Protein 3PPB (pdb70)

Foldseek 3Di:
DDLLVLLLVLLLQCCLVQNLVSDDLCNSCVSSVHDSVSSCVVPVDSLSSLLVSVLVLLLVLLCQLVVQDDDPPDLLVNLLSSLVSSLVVVCCVSSVSSCLPPCDPSRDPVSVVCSVPSVVVVLVSQVVCVVVQWADDDPSVVCVVLSVLSSVLSVVCVVVVVCSVPPVSSVVSSCVNSVCTDD/DDLLVLLLVLLLQCCLVQNLVRDDLCNSCVNSVHDSVVSCVNPVDSLRSLLCSVLVLLLVLLCQLVVQAPDPPDLLVRLLSSLVSNLVVVCCVSSVSVCLPPCDPSRDPVSVVCSVPSNVVQLVSQVVCVVVQWADDDPSVVVVVLVVLSSVLSVVCVVVVVCSVPPVSSVVSSCVNRVCTDD

Secondary structure (DSSP, 8-state):
--HHHHHHHHHHHHHHHT-STTS-HHHHHHHHT--HHHHHHH-SSHHHHHHHHHHHHHHHHHHHHHHT----S-HHHHHHHHHHHHHHH---HHHHHHHHHH--TTS-HHHHHH---TTHHHHHHHHHHHHTTSS----S---HHHHHHHHHHHHHHHHSGGGGG-HHHHHHHHHHHHH----/--HHHHHHHHHHHHHHHT-STTS-HHHHHHHHT--HHHHHHH-SSHHHHHHHHHHHHHHHHHHHHHHT----S-HHHHHHHHHHHHHHH---HHHHHHHHHH--TTS-HHHHHH---TTHHHHHHHHHHHHTTSS--S-S---HHHHHHHHHHHHHHHHSGGGGG-HHHHHHHHHHHHH----

Nearest PDB structures (foldseek):
  3ppb-assembly1_B  TM=1.003E+00  e=1.053E-22  Shewanella loihica PV-4
  3qkx-assembly1_A  TM=8.112E-01  e=1.404E-05  Haemophilus influenzae
  6o6o-assembly1_B  TM=7.517E-01  e=1.008E-05  Mycobacterium tuberculosis
  2pbx-assembly1_A  TM=6.777E-01  e=5.202E-06  Vibrio cholerae 2740-80
  6yj2-assembly1_A  TM=6.738E-01  e=1.179E-04  Mycobacterium tuberculosis H37Rv

Organism: Shewanella loihica (strain ATCC BAA-1088 / PV-4) (NCBI:txid323850)

Sequence (366 aa):
RTKKQAILETALQLFVSQGFHGTSTATIAREAGVATGTLFHHFPSKEQLLEQLFLGVKQEFADAIQASVSSRGDLKQDAEQLWFAALTWAANPLKQAFFQLYSSPTVEQSVRDQQAHGILGFIAELIRRQGQASGELAEYPIIELQQDNCHGQYLAATRYFVDHPERWQQAHHERSASFALFWNAAVRRTKKQAILETALQLFVSQGFHGTSTATIAREAGVATGTLFHHFPSKEQLLEQLFLGVKQEFADAIQASSVSSRGDLKQDAEQLWFAALTWAANPLKQAFFQLYSSPTVEQSSVRDQQAHGILGFIAEELIRQGQASGELAEYPIIEELQDNCHGQYLAATRYFVDHPERWQQAHERSASFALFWNAAVR

Solvent-accessible surface area: 15999 Å² total

Structure (mmCIF, N/CA/C/O backbone):
data_3PPB
#
_entry.id   3PPB
#
_cell.length_a   57.762
_cell.length_b   60.042
_cell.length_c   107.734
_cell.angle_alpha   90.000
_cell.angle_beta   90.000
_cell.angle_gamma   90.000
#
_symmetry.space_group_name_H-M   'P 21 21 21'
#
loop_
_entity.id
_entity.type
_entity.pdbx_description
1 polymer 'putative tetR family transcription regulator'
2 non-polymer 'CHLORIDE ION'
3 non-polymer 1,2-ETHANEDIOL
4 non-polymer DI(HYDROXYETHYL)ETHER
5 non-polymer 'TETRAETHYLENE GLYCOL'
6 water water
#
loop_
_atom_site.group_PDB
_atom_site.id
_atom_site.type_symbol
_atom_site.label_atom_id
_atom_site.label_alt_id
_atom_site.label_comp_id
_atom_site.label_asym_id
_atom_site.label_entity_id
_atom_site.label_seq_id
_atom_site.pdbx_PDB_ins_code
_atom_site.Cartn_x
_atom_site.Cartn_y
_atom_site.Cartn_z
_atom_site.occupancy
_atom_site.B_iso_or_equiv
_atom_site.auth_seq_id
_atom_site.auth_comp_id
_atom_site.auth_asym_id
_atom_site.auth_atom_id
_atom_site.pdbx_PDB_model_num
ATOM 1 N N . ARG A 1 8 ? 43.653 7.225 39.707 1.00 72.95 7 ARG A N 1
ATOM 2 C CA . ARG A 1 8 ? 44.612 7.267 38.595 1.00 74.46 7 ARG A CA 1
ATOM 3 C C . ARG A 1 8 ? 44.619 5.939 37.839 1.00 76.86 7 ARG A C 1
ATOM 4 O O . ARG A 1 8 ? 44.539 5.947 36.612 1.00 78.45 7 ARG A O 1
ATOM 6 N N . THR A 1 9 ? 44.715 4.804 38.565 1.00 70.70 8 THR A N 1
ATOM 7 C CA . THR A 1 9 ? 44.669 3.470 37.967 1.00 69.94 8 THR A CA 1
ATOM 8 C C . THR A 1 9 ? 43.185 3.156 37.657 1.00 69.99 8 THR A C 1
ATOM 9 O O . THR A 1 9 ? 42.284 3.745 38.273 1.00 69.25 8 THR A O 1
ATOM 13 N N . LYS A 1 10 ? 42.938 2.275 36.670 1.00 63.57 9 LYS A N 1
ATOM 14 C CA . LYS A 1 10 ? 41.584 1.897 36.250 1.00 61.00 9 LYS A CA 1
ATOM 15 C C . LYS A 1 10 ? 40.832 1.262 37.401 1.00 59.92 9 LYS A C 1
ATOM 16 O O . LYS A 1 10 ? 39.712 1.672 37.697 1.00 58.87 9 LYS A O 1
ATOM 22 N N . LYS A 1 11 ? 41.463 0.292 38.073 1.00 55.02 10 LYS A N 1
ATOM 23 C CA . LYS A 1 11 ? 40.906 -0.404 39.225 1.00 53.10 10 LYS A CA 1
ATOM 24 C C . LYS A 1 11 ? 40.561 0.578 40.338 1.00 55.19 10 LYS A C 1
ATOM 25 O O . LYS A 1 11 ? 39.488 0.441 40.924 1.00 54.65 10 LYS A O 1
ATOM 31 N N . GLN A 1 12 ? 41.416 1.598 40.585 1.00 51.69 11 GLN A N 1
ATOM 32 C CA . GLN A 1 12 ? 41.189 2.594 41.654 1.00 50.72 11 GLN A CA 1
ATOM 33 C C . GLN A 1 12 ? 40.024 3.517 41.331 1.00 54.51 11 GLN A C 1
ATOM 34 O O . GLN A 1 12 ? 39.269 3.850 42.240 1.00 52.71 11 GLN A O 1
ATOM 40 N N . ALA A 1 13 ? 39.877 3.928 40.051 1.00 52.74 12 ALA A N 1
ATOM 41 C CA . ALA A 1 13 ? 38.766 4.773 39.598 1.00 52.33 12 ALA A CA 1
ATOM 42 C C . ALA A 1 13 ? 37.429 4.045 39.825 1.00 53.53 12 ALA A C 1
ATOM 43 O O . ALA A 1 13 ? 36.470 4.668 40.281 1.00 52.38 12 ALA A O 1
ATOM 45 N N . ILE A 1 14 ? 37.395 2.710 39.551 1.00 47.76 13 ILE A N 1
ATOM 46 C CA . ILE A 1 14 ? 36.214 1.867 39.743 1.00 46.22 13 ILE A CA 1
ATOM 47 C C . ILE A 1 14 ? 35.877 1.799 41.237 1.00 49.54 13 ILE A C 1
ATOM 48 O O . ILE A 1 14 ? 34.744 2.109 41.610 1.00 48.46 13 ILE A O 1
ATOM 53 N N . LEU A 1 15 ? 36.867 1.440 42.083 1.00 45.88 14 LEU A N 1
ATOM 54 C CA . LEU A 1 15 ? 36.688 1.316 43.533 1.00 44.01 14 LEU A CA 1
ATOM 55 C C . LEU A 1 15 ? 36.185 2.624 44.168 1.00 46.98 14 LEU A C 1
ATOM 56 O O . LEU A 1 15 ? 35.188 2.592 44.881 1.00 45.19 14 LEU A O 1
ATOM 61 N N . GLU A 1 16 ? 36.818 3.768 43.841 1.00 45.33 15 GLU A N 1
ATOM 62 C CA . GLU A 1 16 ? 36.454 5.11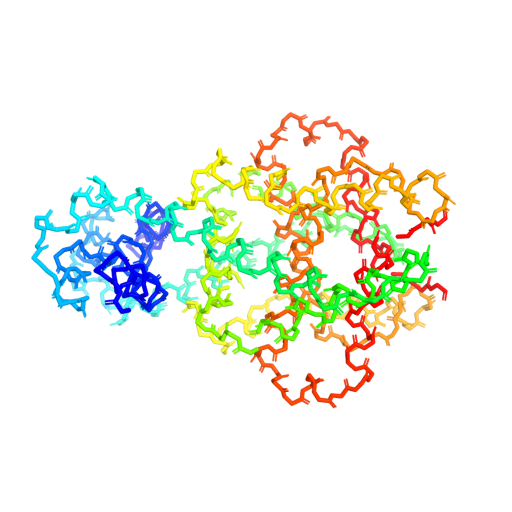5 44.325 1.00 44.42 15 GLU A CA 1
ATOM 63 C C . GLU A 1 16 ? 35.054 5.547 43.861 1.00 46.27 15 GLU A C 1
ATOM 64 O O . GLU A 1 16 ? 34.323 6.171 44.632 1.00 44.92 15 GLU A O 1
ATOM 70 N N . THR A 1 17 ? 34.707 5.263 42.590 1.00 42.73 16 THR A N 1
ATOM 71 C CA . THR A 1 17 ? 33.403 5.624 42.009 1.00 42.62 16 THR A CA 1
ATOM 72 C C . THR A 1 17 ? 32.324 4.740 42.646 1.00 45.29 16 THR A C 1
ATOM 73 O O . THR A 1 17 ? 31.262 5.260 42.996 1.00 44.52 16 THR A O 1
ATOM 77 N N . ALA A 1 18 ? 32.601 3.413 42.792 1.00 40.94 17 ALA A N 1
ATOM 78 C CA . ALA A 1 18 ? 31.696 2.442 43.439 1.00 39.76 17 ALA A CA 1
ATOM 79 C C . ALA A 1 18 ? 31.379 2.874 44.872 1.00 44.32 17 ALA A C 1
ATOM 80 O O . ALA A 1 18 ? 30.214 2.826 45.275 1.00 44.69 17 ALA A O 1
ATOM 82 N N . LEU A 1 19 ? 32.410 3.320 45.629 1.00 39.48 18 LEU A N 1
ATOM 83 C CA . LEU A 1 19 ? 32.245 3.776 47.013 1.00 37.41 18 LEU A CA 1
ATOM 84 C C . LEU A 1 19 ? 31.237 4.919 47.067 1.00 42.75 18 LEU A C 1
ATOM 85 O O . LEU A 1 19 ? 30.287 4.853 47.846 1.00 42.01 18 LEU A O 1
ATOM 90 N N . GLN A 1 20 ? 31.424 5.943 46.212 1.00 40.68 19 GLN A N 1
ATOM 91 C CA . GLN A 1 20 ? 30.518 7.083 46.119 1.00 40.74 19 GLN A CA 1
ATOM 92 C C . GLN A 1 20 ? 29.080 6.635 45.805 1.00 44.24 19 GLN A C 1
ATOM 93 O O . GLN A 1 20 ? 28.144 7.038 46.496 1.00 43.91 19 GLN A O 1
ATOM 96 N N . LEU A 1 21 ? 28.910 5.792 44.782 1.00 40.67 20 LEU A N 1
ATOM 97 C CA . LEU A 1 21 ? 27.581 5.375 44.335 1.00 40.39 20 LEU A CA 1
ATOM 98 C C . LEU A 1 21 ? 26.885 4.419 45.292 1.00 42.73 20 LEU A C 1
ATOM 99 O O . LEU A 1 21 ? 25.681 4.573 45.496 1.00 42.97 20 LEU A O 1
ATOM 104 N N . PHE A 1 22 ? 27.616 3.451 45.890 1.00 38.21 21 PHE A N 1
ATOM 105 C CA . PHE A 1 22 ? 27.023 2.515 46.855 1.00 37.26 21 PHE A CA 1
ATOM 106 C C . PHE A 1 22 ? 26.523 3.263 48.095 1.00 43.69 21 PHE A C 1
ATOM 107 O O . PHE A 1 22 ? 25.606 2.791 48.759 1.00 44.60 21 PHE A O 1
ATOM 115 N N . VAL A 1 23 ? 27.087 4.438 48.380 1.00 40.29 22 VAL A N 1
ATOM 116 C CA . VAL A 1 23 ? 26.639 5.228 49.523 1.00 40.69 22 VAL A CA 1
ATOM 117 C C . VAL A 1 23 ? 25.432 6.106 49.119 1.00 47.86 22 VAL A C 1
ATOM 118 O O . VAL A 1 23 ? 24.439 6.126 49.840 1.00 47.22 22 VAL A O 1
ATOM 122 N N . SER A 1 24 ? 25.524 6.844 47.993 1.00 45.95 23 SER A N 1
ATOM 123 C CA . SER A 1 24 ? 24.450 7.761 47.596 1.00 46.17 23 SER A CA 1
ATOM 124 C C . SER A 1 24 ? 23.237 7.066 46.979 1.00 51.57 23 SER A C 1
ATOM 125 O O . SER A 1 24 ? 22.133 7.586 47.119 1.00 51.89 23 SER A O 1
ATOM 128 N N . GLN A 1 25 ? 23.420 5.907 46.318 1.00 48.82 24 GLN A N 1
ATOM 129 C CA . GLN A 1 25 ? 22.322 5.206 45.629 1.00 49.26 24 GLN A CA 1
ATOM 130 C C . GLN A 1 25 ? 22.078 3.762 46.087 1.00 53.35 24 GLN A C 1
ATOM 131 O O . GLN A 1 25 ? 21.166 3.119 45.576 1.00 56.33 24 GLN A O 1
ATOM 137 N N . GLY A 1 26 ? 22.921 3.241 46.966 1.00 44.96 25 GLY A N 1
ATOM 138 C CA . GLY A 1 26 ? 22.809 1.864 47.424 1.00 43.35 25 GLY A CA 1
ATOM 139 C C . GLY A 1 26 ? 23.458 0.886 46.467 1.00 46.27 25 GLY A C 1
ATOM 140 O O . GLY A 1 26 ? 23.844 1.254 45.360 1.00 45.31 25 GLY A O 1
ATOM 141 N N . PHE A 1 27 ? 23.572 -0.366 46.885 1.00 43.48 26 PHE A N 1
ATOM 142 C CA . PHE A 1 27 ? 24.182 -1.432 46.103 1.00 44.95 26 PHE A CA 1
ATOM 143 C C . PHE A 1 27 ? 23.271 -1.856 44.941 1.00 52.61 26 PHE A C 1
ATOM 144 O O . PHE A 1 27 ? 23.720 -1.860 43.804 1.00 52.24 26 PHE A O 1
ATOM 152 N N . HIS A 1 28 ? 22.001 -2.205 45.224 1.00 52.53 27 HIS A N 1
ATOM 153 C CA . HIS A 1 28 ? 21.053 -2.646 44.198 1.00 54.66 27 HIS A CA 1
ATOM 154 C C . HIS A 1 28 ? 20.497 -1.475 43.386 1.00 57.16 27 HIS A C 1
ATOM 155 O O . HIS A 1 28 ? 19.971 -1.699 42.292 1.00 58.27 27 HIS A O 1
ATOM 162 N N . GLY A 1 29 ? 20.628 -0.252 43.913 1.00 51.72 28 GLY A N 1
ATOM 163 C CA . GLY A 1 29 ? 20.212 0.970 43.230 1.00 51.88 28 GLY A CA 1
ATOM 164 C C . GLY A 1 29 ? 21.254 1.468 42.241 1.00 55.09 28 GLY A C 1
ATOM 165 O O . GLY A 1 29 ? 20.995 2.395 41.464 1.00 56.45 28 GLY A O 1
ATOM 166 N N . THR A 1 30 ? 22.443 0.848 42.259 1.00 49.45 29 THR A N 1
ATOM 167 C CA . THR A 1 30 ? 23.567 1.205 41.394 1.00 49.90 29 THR A CA 1
ATOM 168 C C . THR A 1 30 ? 23.843 0.111 40.368 1.00 52.72 29 THR A C 1
ATOM 169 O O . THR A 1 30 ? 24.041 -1.039 40.743 1.00 51.13 29 THR A O 1
ATOM 173 N N . SER A 1 31 ? 23.906 0.477 39.085 1.00 50.88 30 SER A N 1
ATOM 174 C CA . SER A 1 31 ? 24.238 -0.488 38.054 1.00 51.65 30 SER A CA 1
ATOM 175 C C . SER A 1 31 ? 25.742 -0.428 37.764 1.00 54.09 30 SER A C 1
ATOM 176 O O . SER A 1 31 ? 26.361 0.629 37.944 1.00 51.22 30 SER A O 1
ATOM 179 N N . THR A 1 32 ? 26.311 -1.543 37.264 1.00 51.54 31 THR A N 1
ATOM 180 C CA . THR A 1 32 ? 27.715 -1.640 36.846 1.00 50.20 31 THR A CA 1
ATOM 181 C C . THR A 1 32 ? 28.004 -0.653 35.698 1.00 52.38 31 THR A C 1
ATOM 182 O O . THR A 1 32 ? 29.131 -0.152 35.613 1.00 51.91 31 THR A O 1
ATOM 186 N N . ALA A 1 33 ? 26.986 -0.364 34.832 1.00 47.65 32 ALA A N 1
ATOM 187 C CA . ALA A 1 33 ? 27.097 0.587 33.704 1.00 47.46 32 ALA A CA 1
ATOM 188 C C . ALA A 1 33 ? 27.354 1.991 34.241 1.00 50.16 32 ALA A C 1
ATOM 189 O O . ALA A 1 33 ? 28.283 2.662 33.783 1.00 50.71 32 ALA A O 1
ATOM 191 N N . THR A 1 34 ? 26.581 2.399 35.267 1.00 45.24 33 THR A N 1
ATOM 192 C CA . THR A 1 34 ? 26.756 3.684 35.945 1.00 44.77 33 THR A CA 1
ATOM 193 C C . THR A 1 34 ? 28.153 3.761 36.561 1.00 48.26 33 THR A C 1
ATOM 194 O O . THR A 1 34 ? 28.821 4.767 36.363 1.00 50.65 33 THR A O 1
ATOM 198 N N . ILE A 1 35 ? 28.610 2.703 37.258 1.00 43.14 34 ILE A N 1
ATOM 199 C CA . ILE A 1 35 ? 29.937 2.674 37.897 1.00 41.82 34 ILE A CA 1
ATOM 200 C C . ILE A 1 35 ? 31.018 2.885 36.848 1.00 48.60 34 ILE A C 1
ATOM 201 O O . ILE A 1 35 ? 31.857 3.769 37.025 1.00 48.87 34 ILE A O 1
ATOM 206 N N . ALA A 1 36 ? 30.988 2.074 35.762 1.00 47.49 35 ALA A N 1
ATOM 207 C CA . ALA A 1 36 ? 31.958 2.124 34.666 1.00 49.65 35 ALA A CA 1
ATOM 208 C C . ALA A 1 36 ? 32.026 3.517 34.053 1.00 56.79 35 ALA A C 1
ATOM 209 O O . ALA A 1 36 ? 33.126 4.071 33.958 1.00 59.11 35 ALA A O 1
ATOM 211 N N . ARG A 1 37 ? 30.856 4.098 33.685 1.00 52.49 36 ARG A N 1
ATOM 212 C CA . ARG A 1 37 ? 30.742 5.429 33.086 1.00 52.84 36 ARG A CA 1
ATOM 213 C C . ARG A 1 37 ? 31.320 6.506 33.996 1.00 57.09 36 ARG A C 1
ATOM 214 O O . ARG A 1 37 ? 32.189 7.273 33.558 1.00 57.04 36 ARG A O 1
ATOM 222 N N . GLU A 1 38 ? 30.854 6.553 35.265 1.00 52.99 37 GLU A N 1
ATOM 223 C CA . GLU A 1 38 ? 31.321 7.544 36.225 1.00 53.06 37 GLU A CA 1
ATOM 224 C C . GLU A 1 38 ? 32.835 7.391 36.480 1.00 56.56 37 GLU A C 1
ATOM 225 O O . GLU A 1 38 ? 33.492 8.395 36.733 1.00 57.14 37 GLU A O 1
ATOM 231 N N . ALA A 1 39 ? 33.387 6.164 36.365 1.00 52.46 38 ALA A N 1
ATOM 232 C CA . ALA A 1 39 ? 34.824 5.904 36.564 1.00 51.95 38 ALA A CA 1
ATOM 233 C C . ALA A 1 39 ? 35.619 6.264 35.307 1.00 57.27 38 ALA A C 1
ATOM 234 O O . ALA A 1 39 ? 36.812 6.569 35.396 1.00 55.82 38 ALA A O 1
ATOM 236 N N . GLY A 1 40 ? 34.942 6.240 34.160 1.00 55.94 39 GLY A N 1
ATOM 237 C CA . GLY A 1 40 ? 35.545 6.529 32.869 1.00 58.10 39 GLY A CA 1
ATOM 238 C C . GLY A 1 40 ? 36.225 5.305 32.293 1.00 63.94 39 GLY A C 1
ATOM 239 O O . GLY A 1 40 ? 37.308 5.417 31.712 1.00 63.91 39 GLY A O 1
ATOM 240 N N . VAL A 1 41 ? 35.613 4.114 32.503 1.00 61.13 40 VAL A N 1
ATOM 241 C CA . VAL A 1 41 ? 36.102 2.829 31.985 1.00 62.42 40 VAL A CA 1
ATOM 242 C C . VAL A 1 41 ? 34.990 2.123 31.204 1.00 68.06 40 VAL A C 1
ATOM 243 O O . VAL A 1 41 ? 33.807 2.363 31.454 1.00 66.62 40 VAL A O 1
ATOM 247 N N . ALA A 1 42 ? 35.380 1.242 30.264 1.00 67.28 41 ALA A N 1
ATOM 248 C CA . ALA A 1 42 ? 34.439 0.424 29.506 1.00 67.60 41 ALA A CA 1
ATOM 249 C C . ALA A 1 42 ? 33.898 -0.649 30.444 1.00 69.25 41 ALA A C 1
ATOM 250 O O . ALA A 1 42 ? 34.635 -1.096 31.330 1.00 67.63 41 ALA A O 1
ATOM 252 N N . THR A 1 43 ? 32.624 -1.060 30.266 1.00 65.02 42 THR A N 1
ATOM 253 C CA . THR A 1 43 ? 31.992 -2.087 31.114 1.00 63.39 42 THR A CA 1
ATOM 254 C C . THR A 1 43 ? 32.844 -3.367 31.153 1.00 65.60 42 THR A C 1
ATOM 255 O O . THR A 1 43 ? 32.926 -4.003 32.203 1.00 64.43 42 THR A O 1
ATOM 259 N N . GLY A 1 44 ? 33.502 -3.684 30.040 1.00 61.18 43 GLY A N 1
ATOM 260 C CA . GLY A 1 44 ? 34.395 -4.828 29.905 1.00 62.12 43 GLY A CA 1
ATOM 261 C C . GLY A 1 44 ? 35.563 -4.778 30.872 1.00 67.59 43 GLY A C 1
ATOM 262 O O . GLY A 1 44 ? 35.900 -5.796 31.483 1.00 67.81 43 GLY A O 1
ATOM 263 N N . THR A 1 45 ? 36.160 -3.578 31.051 1.00 64.28 44 THR A N 1
ATOM 264 C CA . THR A 1 45 ? 37.262 -3.334 31.992 1.00 63.89 44 THR A CA 1
ATOM 265 C C . THR A 1 45 ? 36.784 -3.526 33.448 1.00 67.42 44 THR A C 1
ATOM 266 O O . THR A 1 45 ? 37.541 -4.065 34.269 1.00 67.19 44 THR A O 1
ATOM 270 N N . LEU A 1 46 ? 35.538 -3.092 33.764 1.00 61.95 45 LEU A N 1
ATOM 271 C CA . LEU A 1 46 ? 34.988 -3.261 35.105 1.00 60.21 45 LEU A CA 1
ATOM 272 C C . LEU A 1 46 ? 34.885 -4.745 35.465 1.00 65.40 45 LEU A C 1
ATOM 273 O O . LEU A 1 46 ? 35.246 -5.126 36.585 1.00 62.30 45 LEU A O 1
ATOM 278 N N . PHE A 1 47 ? 34.368 -5.573 34.526 1.00 65.70 46 PHE A N 1
ATOM 279 C CA . PHE A 1 47 ? 34.162 -7.000 34.773 1.00 66.72 46 PHE A CA 1
ATOM 280 C C . PHE A 1 47 ? 35.460 -7.793 34.805 1.00 72.08 46 PHE A C 1
ATOM 281 O O . PHE A 1 47 ? 35.489 -8.838 35.451 1.00 71.39 46 PHE A O 1
ATOM 289 N N . HIS A 1 48 ? 36.534 -7.284 34.173 1.00 70.55 47 HIS A N 1
ATOM 290 C CA . HIS A 1 48 ? 37.852 -7.915 34.210 1.00 71.90 47 HIS A CA 1
ATOM 291 C C . HIS A 1 48 ? 38.377 -7.929 35.648 1.00 72.91 47 HIS A C 1
ATOM 292 O O . HIS A 1 48 ? 38.672 -9.003 36.171 1.00 72.94 47 HIS A O 1
ATOM 299 N N . HIS A 1 49 ? 38.447 -6.749 36.296 1.00 66.72 48 HIS A N 1
ATOM 300 C CA . HIS A 1 49 ? 38.903 -6.621 37.682 1.00 64.25 48 HIS A CA 1
ATOM 301 C C . HIS A 1 49 ? 37.858 -7.156 38.657 1.00 66.03 48 HIS A C 1
ATOM 302 O O . HIS A 1 49 ? 38.240 -7.752 39.667 1.00 65.29 48 HIS A O 1
ATOM 309 N N . PHE A 1 50 ? 36.549 -6.970 38.365 1.00 61.68 49 PHE A N 1
ATOM 310 C CA . PHE A 1 50 ? 35.496 -7.418 39.286 1.00 60.71 49 PHE A CA 1
ATOM 311 C C . PHE A 1 50 ? 34.412 -8.196 38.522 1.00 67.15 49 PHE A C 1
ATOM 312 O O . PHE A 1 50 ? 33.531 -7.573 37.925 1.00 67.59 49 PHE A O 1
ATOM 320 N N . PRO A 1 51 ? 34.468 -9.557 38.537 1.00 64.94 50 PRO A N 1
ATOM 321 C CA . PRO A 1 51 ? 33.517 -10.363 37.739 1.00 65.62 50 PRO A CA 1
ATOM 322 C C . PRO A 1 51 ? 32.031 -10.139 38.045 1.00 66.10 50 PRO A C 1
ATOM 323 O O . PRO A 1 51 ? 31.186 -10.391 37.180 1.00 66.11 50 PRO A O 1
ATOM 327 N N . SER A 1 52 ? 31.713 -9.644 39.241 1.00 59.72 51 SER A N 1
ATOM 328 C CA . SER A 1 52 ? 30.339 -9.345 39.623 1.00 57.39 51 SER A CA 1
ATOM 329 C C . SER A 1 52 ? 30.317 -8.084 40.483 1.00 57.69 51 SER A C 1
ATOM 330 O O . SER A 1 52 ? 31.365 -7.653 40.984 1.00 56.46 51 SER A O 1
ATOM 333 N N . LYS A 1 53 ? 29.126 -7.475 40.627 1.00 52.18 52 LYS A N 1
ATOM 334 C CA . LYS A 1 53 ? 28.943 -6.268 41.431 1.00 50.01 52 LYS A CA 1
ATOM 335 C C . LYS A 1 53 ? 29.145 -6.621 42.908 1.00 52.15 52 LYS A C 1
ATOM 336 O O . LYS A 1 53 ? 29.644 -5.797 43.670 1.00 50.47 52 LYS A O 1
ATOM 342 N N . GLU A 1 54 ? 28.790 -7.874 43.278 1.00 47.54 53 GLU A N 1
ATOM 343 C CA . GLU A 1 54 ? 28.955 -8.483 44.593 1.00 46.25 53 GLU A CA 1
ATOM 344 C C . GLU A 1 54 ? 30.443 -8.521 44.972 1.00 49.68 53 GLU A C 1
ATOM 345 O O . GLU A 1 54 ? 30.792 -8.093 46.073 1.00 46.95 53 GLU A O 1
ATOM 351 N N . GLN A 1 55 ? 31.320 -8.995 44.046 1.00 48.27 54 GLN A N 1
ATOM 352 C CA . GLN A 1 55 ? 32.771 -9.059 44.270 1.00 48.91 54 GLN A CA 1
ATOM 353 C C . GLN A 1 55 ? 33.370 -7.657 44.435 1.00 50.97 54 GLN A C 1
ATOM 354 O O . GLN A 1 55 ? 34.240 -7.472 45.286 1.00 49.06 54 GLN A O 1
ATOM 360 N N . LEU A 1 56 ? 32.881 -6.667 43.644 1.00 46.09 55 LEU A N 1
ATOM 361 C CA . LEU A 1 56 ? 33.320 -5.280 43.756 1.00 44.36 55 LEU A CA 1
ATOM 362 C C . LEU A 1 56 ? 32.966 -4.740 45.154 1.00 45.13 55 LEU A C 1
ATOM 363 O O . LEU A 1 56 ? 33.825 -4.135 45.797 1.00 45.76 55 LEU A O 1
ATOM 368 N N . LEU A 1 57 ? 31.733 -4.991 45.639 1.00 37.66 56 LEU A N 1
ATOM 369 C CA . LEU A 1 57 ? 31.327 -4.562 46.984 1.00 36.04 56 LEU A CA 1
ATOM 370 C C . LEU A 1 57 ? 32.208 -5.228 48.060 1.00 40.37 56 LEU A C 1
ATOM 371 O O . LEU A 1 57 ? 32.608 -4.564 49.012 1.00 39.23 56 LEU A O 1
ATOM 376 N N . GLU A 1 58 ? 32.496 -6.530 47.906 1.00 38.14 57 GLU A N 1
ATOM 377 C CA . GLU A 1 58 ? 33.292 -7.293 48.878 1.00 37.81 57 GLU A CA 1
ATOM 378 C C . GLU A 1 58 ? 34.739 -6.778 48.944 1.00 41.80 57 GLU A C 1
ATOM 379 O O . GLU A 1 58 ? 35.276 -6.618 50.043 1.00 38.60 57 GLU A O 1
ATOM 385 N N . GLN A 1 59 ? 35.338 -6.480 47.772 1.00 41.13 58 GLN A N 1
ATOM 386 C CA . GLN A 1 59 ? 36.708 -5.973 47.694 1.00 42.12 58 GLN A CA 1
ATOM 387 C C . GLN A 1 59 ? 36.781 -4.568 48.273 1.00 44.29 58 GLN A C 1
ATOM 388 O O . GLN A 1 59 ? 37.735 -4.249 48.986 1.00 42.71 58 GLN A O 1
ATOM 394 N N . LEU A 1 60 ? 35.761 -3.738 47.986 1.00 41.27 59 LEU A N 1
ATOM 395 C CA . LEU A 1 60 ? 35.676 -2.389 48.536 1.00 40.90 59 LEU A CA 1
ATOM 396 C C . LEU A 1 60 ? 35.563 -2.457 50.066 1.00 42.35 59 LEU A C 1
ATOM 397 O O . LEU A 1 60 ? 36.305 -1.773 50.781 1.00 41.70 59 LEU A O 1
ATOM 402 N N . PHE A 1 61 ? 34.627 -3.298 50.557 1.00 37.71 60 PHE A N 1
ATOM 403 C CA . PHE A 1 61 ? 34.351 -3.518 51.977 1.00 35.46 60 PHE A CA 1
ATOM 404 C C . PHE A 1 61 ? 35.625 -3.854 52.737 1.00 37.63 60 PHE A C 1
ATOM 405 O O . PHE A 1 61 ? 35.951 -3.158 53.697 1.00 36.30 60 PHE A O 1
ATOM 413 N N . LEU A 1 62 ? 36.362 -4.894 52.285 1.00 35.20 61 LEU A N 1
ATOM 414 C CA . LEU A 1 62 ? 37.588 -5.353 52.948 1.00 35.29 61 LEU A CA 1
ATOM 415 C C . LEU A 1 62 ? 38.685 -4.289 52.885 1.00 39.22 61 LEU A C 1
ATOM 416 O O . LEU A 1 62 ? 39.429 -4.112 53.869 1.00 36.89 61 LEU A O 1
ATOM 421 N N . GLY A 1 63 ? 38.738 -3.575 51.757 1.00 36.60 62 GLY A N 1
ATOM 422 C CA . GLY A 1 63 ? 39.692 -2.492 51.534 1.00 36.30 62 GLY A CA 1
ATOM 423 C C . GLY A 1 63 ? 39.529 -1.360 52.527 1.00 37.36 62 GLY A C 1
ATOM 424 O O . GLY A 1 63 ? 40.507 -0.950 53.161 1.00 37.58 62 GLY A O 1
ATOM 425 N N . VAL A 1 64 ? 38.280 -0.869 52.694 1.00 31.93 63 VAL A N 1
ATOM 426 C CA . VAL A 1 64 ? 37.965 0.216 53.638 1.00 30.81 63 VAL A CA 1
ATOM 427 C C . VAL A 1 64 ? 38.207 -0.286 55.087 1.00 35.47 63 VAL A C 1
ATOM 428 O O . VAL A 1 64 ? 38.812 0.436 55.877 1.00 34.54 63 VAL A O 1
ATOM 432 N N . LYS A 1 65 ? 37.793 -1.52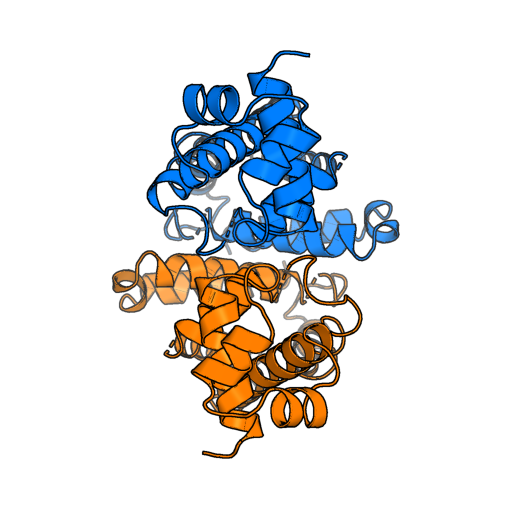6 55.407 1.00 32.91 64 LYS A N 1
ATOM 433 C CA . LYS A 1 65 ? 38.039 -2.115 56.734 1.00 32.71 64 LYS A CA 1
ATOM 434 C C . LYS A 1 65 ? 39.554 -2.127 57.032 1.00 37.95 64 LYS A C 1
ATOM 435 O O . LYS A 1 65 ? 39.951 -1.732 58.136 1.00 37.69 64 LYS A O 1
ATOM 441 N N . GLN A 1 66 ? 40.393 -2.517 56.031 1.00 33.80 65 GLN A N 1
ATOM 442 C CA . GLN A 1 66 ? 41.846 -2.543 56.204 1.00 34.88 65 GLN A CA 1
ATOM 443 C C . GLN A 1 66 ? 42.399 -1.135 56.473 1.00 40.82 65 GLN A C 1
ATOM 444 O O . GLN A 1 66 ? 43.205 -0.983 57.388 1.00 42.05 65 GLN A O 1
ATOM 450 N N . GLU A 1 67 ? 41.930 -0.113 55.732 1.00 36.79 66 GLU A N 1
ATOM 451 C CA . GLU A 1 67 ? 42.326 1.286 55.948 1.00 36.84 66 GLU A CA 1
ATOM 452 C C . GLU A 1 67 ? 42.012 1.743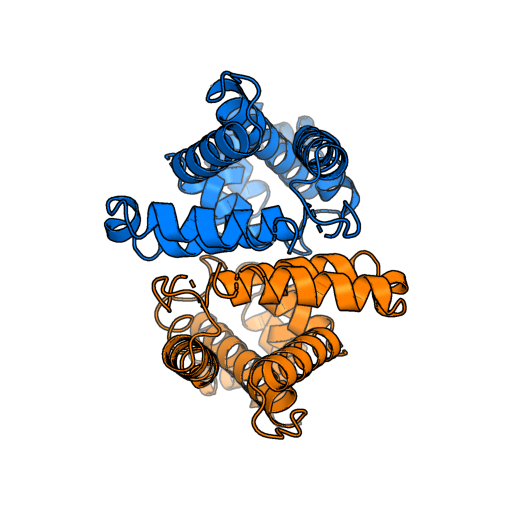 57.382 1.00 39.22 66 GLU A C 1
ATOM 453 O O . GLU A 1 67 ? 42.854 2.362 58.041 1.00 39.83 66 GLU A O 1
ATOM 459 N N . PHE A 1 68 ? 40.792 1.440 57.849 1.00 33.52 67 PHE A N 1
ATOM 460 C CA . PHE A 1 68 ? 40.325 1.770 59.189 1.00 32.44 67 PHE A CA 1
ATOM 461 C C . PHE A 1 68 ? 41.224 1.117 60.254 1.00 39.11 67 PHE A C 1
ATOM 462 O O . PHE A 1 68 ? 41.698 1.795 61.172 1.00 39.53 67 PHE A O 1
ATOM 470 N N . ALA A 1 69 ? 41.470 -0.199 60.109 1.00 37.69 68 ALA A N 1
ATOM 471 C CA . ALA A 1 69 ? 42.284 -0.988 61.032 1.00 37.91 68 ALA A CA 1
ATOM 472 C C . ALA A 1 69 ? 43.702 -0.437 61.096 1.00 42.26 68 ALA A C 1
ATOM 473 O O . ALA A 1 69 ? 44.219 -0.236 62.194 1.00 41.33 68 ALA A O 1
ATOM 475 N N . ASP A 1 70 ? 44.288 -0.119 59.917 1.00 39.05 69 ASP A N 1
ATOM 476 C CA . ASP A 1 70 ? 45.631 0.446 59.778 1.00 39.64 69 ASP A CA 1
ATOM 477 C C . ASP A 1 70 ? 45.745 1.817 60.461 1.00 44.91 69 ASP A C 1
ATOM 478 O O . ASP A 1 70 ? 46.715 2.042 61.177 1.00 44.58 69 ASP A O 1
ATOM 483 N N . ALA A 1 71 ? 44.745 2.710 60.266 1.00 41.62 70 ALA A N 1
ATOM 484 C CA . ALA A 1 71 ? 44.730 4.065 60.836 1.00 41.06 70 ALA A CA 1
ATOM 485 C C . ALA A 1 71 ? 44.643 4.061 62.352 1.00 45.65 70 ALA A C 1
ATOM 486 O O . ALA A 1 71 ? 45.410 4.779 63.004 1.00 47.34 70 ALA A O 1
ATOM 488 N N . ILE A 1 72 ? 43.733 3.258 62.920 1.00 39.86 71 ILE A N 1
ATOM 489 C CA . ILE A 1 72 ? 43.541 3.249 64.370 1.00 38.69 71 ILE A CA 1
ATOM 490 C C . ILE A 1 72 ? 44.734 2.588 65.077 1.00 44.26 71 ILE A C 1
ATOM 491 O O . ILE A 1 72 ? 45.147 3.084 66.130 1.00 44.58 71 ILE A O 1
ATOM 496 N N . GLN A 1 73 ? 45.343 1.547 64.471 1.00 41.61 72 GLN A N 1
ATOM 497 C CA . GLN A 1 73 ? 46.508 0.885 65.078 1.00 42.71 72 GLN A CA 1
ATOM 498 C C . GLN A 1 73 ? 47.761 1.779 64.994 1.00 48.52 72 GLN A C 1
ATOM 499 O O . GLN A 1 73 ? 48.525 1.835 65.955 1.00 47.59 72 GLN A O 1
ATOM 505 N N . ALA A 1 74 ? 47.942 2.508 63.873 1.00 46.87 73 ALA A N 1
ATOM 506 C CA . ALA A 1 74 ? 49.079 3.417 63.678 1.00 48.53 73 ALA A CA 1
ATOM 507 C C . ALA A 1 74 ? 49.028 4.627 64.637 1.00 56.07 73 ALA A C 1
ATOM 508 O O . ALA A 1 74 ? 50.056 5.247 64.888 1.00 56.87 73 ALA A O 1
ATOM 510 N N . SER A 1 75 ? 47.841 4.942 65.178 1.00 54.25 74 SER A N 1
ATOM 511 C CA . SER A 1 75 ? 47.598 6.059 66.094 1.00 55.51 74 SER A CA 1
ATOM 512 C C . SER A 1 75 ? 47.918 5.708 67.549 1.00 60.69 74 SER A C 1
ATOM 513 O O . SER A 1 75 ? 47.888 6.579 68.419 1.00 60.30 74 SER A O 1
ATOM 516 N N . VAL A 1 76 ? 48.211 4.429 67.808 1.00 58.69 75 VAL A N 1
ATOM 517 C CA . VAL A 1 76 ? 48.417 3.918 69.146 1.00 59.28 75 VAL A CA 1
ATOM 518 C C . VAL A 1 76 ? 49.820 3.388 69.354 1.00 67.66 75 VAL A C 1
ATOM 519 O O . VAL A 1 76 ? 50.239 2.429 68.700 1.00 68.90 75 VAL A O 1
ATOM 523 N N . SER A 1 77 ? 50.524 3.994 70.309 1.00 65.70 76 SER A N 1
ATOM 524 C CA . SER A 1 77 ? 51.803 3.509 70.792 1.00 67.41 76 SER A CA 1
ATOM 525 C C . SER A 1 77 ? 51.564 3.150 72.265 1.00 70.92 76 SER A C 1
ATOM 526 O O . SER A 1 77 ? 51.332 4.037 73.094 1.00 70.52 76 SER A O 1
ATOM 529 N N . SER A 1 78 ? 51.469 1.839 72.546 1.00 66.17 77 SER A N 1
ATOM 530 C CA . SER A 1 78 ? 51.154 1.306 73.865 1.00 65.34 77 SER A CA 1
ATOM 531 C C . SER A 1 78 ? 52.231 1.580 74.884 1.00 70.80 77 SER A C 1
ATOM 532 O O . SER A 1 78 ? 53.428 1.524 74.574 1.00 71.69 77 SER A O 1
ATOM 535 N N . ARG A 1 79 ? 51.781 1.879 76.114 1.00 66.75 78 ARG A N 1
ATOM 536 C CA . ARG A 1 79 ? 52.635 2.045 77.287 1.00 66.85 78 ARG A CA 1
ATOM 537 C C . ARG A 1 79 ? 52.415 0.851 78.236 1.00 67.09 78 ARG A C 1
ATOM 538 O O . ARG A 1 79 ? 53.039 0.779 79.295 1.00 68.23 78 ARG A O 1
ATOM 540 N N . GLY A 1 80 ? 51.545 -0.075 77.826 1.00 59.18 79 GLY A N 1
ATOM 541 C CA . GLY A 1 80 ? 51.234 -1.283 78.580 1.00 57.43 79 GLY A CA 1
ATOM 542 C C . GLY A 1 80 ? 49.914 -1.265 79.327 1.00 55.27 79 GLY A C 1
ATOM 543 O O . GLY A 1 80 ? 49.511 -2.303 79.872 1.00 55.12 79 GLY A O 1
ATOM 544 N N . ASP A 1 81 ? 49.237 -0.093 79.386 1.00 45.50 80 ASP A N 1
ATOM 545 C CA . ASP A 1 81 ? 47.960 0.004 80.085 1.00 41.86 80 ASP A CA 1
ATOM 546 C C . ASP A 1 81 ? 46.836 -0.234 79.074 1.00 42.51 80 ASP A C 1
ATOM 547 O O . ASP A 1 81 ? 46.668 0.536 78.110 1.00 39.89 80 ASP A O 1
ATOM 552 N N . LEU A 1 82 ? 46.070 -1.305 79.304 1.00 37.57 81 LEU A N 1
ATOM 553 C CA . LEU A 1 82 ? 44.999 -1.686 78.411 1.00 36.67 81 LEU A CA 1
ATOM 554 C C . LEU A 1 82 ? 43.899 -0.618 78.291 1.00 34.50 81 LEU A C 1
ATOM 555 O O . LEU A 1 82 ? 43.463 -0.348 77.173 1.00 34.22 81 LEU A O 1
ATOM 560 N N . LYS A 1 83 ? 43.421 -0.058 79.408 1.00 28.60 82 LYS A N 1
ATOM 561 C CA . LYS A 1 83 ? 42.360 0.944 79.378 1.00 27.48 82 LYS A CA 1
ATOM 562 C C . LYS A 1 83 ? 42.813 2.174 78.591 1.00 33.84 82 LYS A C 1
ATOM 563 O O . LYS A 1 83 ? 42.042 2.713 77.796 1.00 32.07 82 LYS A O 1
ATOM 569 N N . GLN A 1 84 ? 44.079 2.583 78.773 1.00 33.38 83 GLN A N 1
ATOM 570 C CA . GLN A 1 84 ? 44.650 3.722 78.059 1.00 33.57 83 GLN A CA 1
ATOM 571 C C . GLN A 1 84 ? 44.701 3.438 76.571 1.00 38.20 83 GLN A C 1
ATOM 572 O O . GLN A 1 84 ? 44.356 4.321 75.789 1.00 38.56 83 GLN A O 1
ATOM 578 N N . ASP A 1 85 ? 45.131 2.220 76.173 1.00 34.24 84 ASP A N 1
ATOM 579 C CA . ASP A 1 85 ? 45.213 1.819 74.761 1.00 33.50 84 ASP A CA 1
ATOM 580 C C . ASP A 1 85 ? 43.819 1.757 74.154 1.00 36.12 84 ASP A C 1
ATOM 581 O O . ASP A 1 85 ? 43.631 2.242 73.031 1.00 35.62 84 ASP A O 1
ATOM 586 N N . ALA A 1 86 ? 42.844 1.171 74.911 1.00 29.68 85 ALA A N 1
ATOM 587 C CA . ALA A 1 86 ? 41.444 1.068 74.487 1.00 28.30 85 ALA A CA 1
ATOM 588 C C . ALA A 1 86 ? 40.879 2.472 74.247 1.00 33.79 85 ALA A C 1
ATOM 589 O O . ALA A 1 86 ? 40.194 2.678 73.261 1.00 32.43 85 ALA A O 1
ATOM 591 N N . GLU A 1 87 ? 41.239 3.448 75.117 1.00 32.69 86 GLU A N 1
ATOM 592 C CA . GLU A 1 87 ? 40.832 4.849 74.985 1.00 32.65 86 GLU A CA 1
ATOM 593 C C . GLU A 1 87 ? 41.415 5.481 73.722 1.00 36.21 86 GLU A C 1
ATOM 594 O O . GLU A 1 87 ? 40.669 6.117 72.973 1.00 35.50 86 GLU A O 1
ATOM 600 N N . GLN A 1 88 ? 42.735 5.305 73.483 1.00 33.44 87 GLN A N 1
ATOM 601 C CA . GLN A 1 88 ? 43.419 5.794 72.279 1.00 33.23 87 GLN A CA 1
ATOM 602 C C . GLN A 1 88 ? 42.797 5.169 71.026 1.00 35.78 87 GLN A C 1
ATOM 603 O O . GLN A 1 88 ? 42.601 5.876 70.038 1.00 35.33 87 GLN A O 1
ATOM 609 N N . LEU A 1 89 ? 42.492 3.839 71.055 1.00 31.53 88 LEU A N 1
ATOM 610 C CA . LEU A 1 89 ? 41.913 3.160 69.891 1.00 31.31 88 LEU A CA 1
ATOM 611 C C . LEU A 1 89 ? 40.512 3.677 69.601 1.00 34.22 88 LEU A C 1
ATOM 612 O O . LEU A 1 89 ? 40.169 3.894 68.443 1.00 32.42 88 LEU A O 1
ATOM 617 N N . TRP A 1 90 ? 39.707 3.872 70.663 1.00 30.12 89 TRP A N 1
ATOM 618 C CA . TRP A 1 90 ? 38.339 4.371 70.552 1.00 28.67 89 TRP A CA 1
ATOM 619 C C . TRP A 1 90 ? 38.329 5.787 69.952 1.00 32.16 89 TRP A C 1
ATOM 620 O O . TRP A 1 90 ? 37.599 6.030 68.994 1.00 31.76 89 TRP A O 1
ATOM 631 N N . PHE A 1 91 ? 39.161 6.702 70.485 1.00 26.53 90 PHE A N 1
ATOM 632 C CA . PHE A 1 91 ? 39.165 8.063 69.968 1.00 26.53 90 PHE A CA 1
ATOM 633 C C . PHE A 1 91 ? 39.836 8.136 68.583 1.00 31.57 90 PHE A C 1
ATOM 634 O O . PHE A 1 91 ? 39.401 8.953 67.773 1.00 32.19 90 PHE A O 1
ATOM 642 N N . ALA A 1 92 ? 40.783 7.232 68.261 1.00 28.50 91 ALA A N 1
ATOM 643 C CA . ALA A 1 92 ? 41.362 7.165 66.901 1.00 28.79 91 ALA A CA 1
ATOM 644 C C . ALA A 1 92 ? 40.310 6.697 65.897 1.00 31.57 91 ALA A C 1
ATOM 645 O O . ALA A 1 92 ? 40.282 7.185 64.767 1.00 32.51 91 ALA A O 1
ATOM 647 N N . ALA A 1 93 ? 39.448 5.745 66.311 1.00 27.53 92 ALA A N 1
ATOM 648 C CA . ALA A 1 93 ? 38.365 5.209 65.460 1.00 27.30 92 ALA A CA 1
ATOM 649 C C . ALA A 1 93 ? 37.335 6.310 65.173 1.00 30.70 92 ALA A C 1
ATOM 650 O O . ALA A 1 93 ? 36.951 6.516 64.022 1.00 30.16 92 ALA A O 1
ATOM 652 N N . LEU A 1 94 ? 36.927 7.044 66.219 1.00 27.06 93 LEU A N 1
ATOM 653 C CA . LEU A 1 94 ? 35.951 8.133 66.101 1.00 26.64 93 LEU A CA 1
ATOM 654 C C . LEU A 1 94 ? 36.543 9.280 65.291 1.00 30.44 93 LEU A C 1
ATOM 655 O O . LEU A 1 94 ? 35.829 9.831 64.460 1.00 30.50 93 LEU A O 1
ATOM 660 N N . THR A 1 95 ? 37.863 9.583 65.454 1.00 27.03 94 THR A N 1
ATOM 661 C CA . THR A 1 95 ? 38.529 10.637 64.680 1.00 28.09 94 THR A CA 1
ATOM 662 C C . THR A 1 95 ? 38.525 10.246 63.208 1.00 34.26 94 THR A C 1
ATOM 663 O O . THR A 1 95 ? 38.223 11.085 62.351 1.00 35.70 94 THR A O 1
ATOM 667 N N . TRP A 1 96 ? 38.813 8.961 62.919 1.00 30.23 95 TRP A N 1
ATOM 668 C CA . TRP A 1 96 ? 38.827 8.446 61.547 1.00 30.49 95 TRP A CA 1
ATOM 669 C C . TRP A 1 96 ? 37.445 8.620 60.917 1.00 35.58 95 TRP A C 1
ATOM 670 O O . TRP A 1 96 ? 37.359 9.075 59.779 1.00 36.54 95 TRP A O 1
ATOM 681 N N . ALA A 1 97 ? 36.371 8.284 61.671 1.00 31.49 96 ALA A N 1
ATOM 682 C CA . ALA A 1 97 ? 34.973 8.409 61.231 1.00 30.58 96 ALA A CA 1
ATOM 683 C C . ALA A 1 97 ? 34.620 9.864 60.841 1.00 34.64 96 ALA A C 1
ATOM 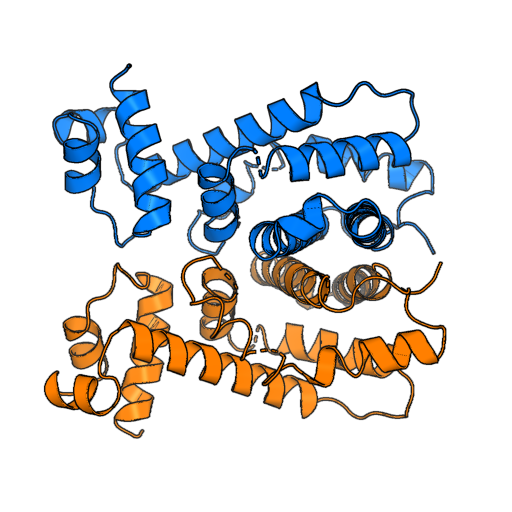684 O O . ALA A 1 97 ? 33.932 10.070 59.853 1.00 35.73 96 ALA A O 1
ATOM 694 N N . ALA A 1 99 ? 36.907 12.226 60.060 1.00 32.97 98 ALA A N 1
ATOM 695 C CA . ALA A 1 99 ? 37.827 12.631 58.992 1.00 34.67 98 ALA A CA 1
ATOM 696 C C . ALA A 1 99 ? 37.470 12.025 57.614 1.00 38.05 98 ALA A C 1
ATOM 697 O O . ALA A 1 99 ? 37.891 12.582 56.608 1.00 37.17 98 ALA A O 1
ATOM 699 N N . ASN A 1 100 ? 36.741 10.878 57.564 1.00 33.66 99 ASN A N 1
ATOM 700 C CA . ASN A 1 100 ? 36.393 10.193 56.302 1.00 33.38 99 ASN A CA 1
ATOM 701 C C . ASN A 1 100 ? 34.877 10.002 56.212 1.00 36.92 99 ASN A C 1
ATOM 702 O O . ASN A 1 100 ? 34.395 8.885 56.403 1.00 35.64 99 ASN A O 1
ATOM 707 N N . PRO A 1 101 ? 34.099 11.085 55.971 1.00 34.62 100 PRO A N 1
ATOM 708 C CA . PRO A 1 101 ? 32.625 10.960 56.028 1.00 34.23 100 PRO A CA 1
ATOM 709 C C . PRO A 1 101 ? 32.019 9.987 55.012 1.00 38.37 100 PRO A C 1
ATOM 710 O O . PRO A 1 101 ? 31.049 9.311 55.353 1.00 37.43 100 PRO A O 1
ATOM 714 N N . LEU A 1 102 ? 32.605 9.862 53.809 1.00 35.31 101 LEU A N 1
ATOM 715 C CA . LEU A 1 102 ? 32.077 8.932 52.815 1.00 34.61 101 LEU A CA 1
ATOM 716 C C . LEU A 1 102 ? 32.294 7.454 53.231 1.00 36.23 101 LEU A C 1
ATOM 717 O O . LEU A 1 102 ? 31.330 6.666 53.241 1.00 33.92 101 LEU A O 1
ATOM 722 N N . LYS A 1 103 ? 33.542 7.101 53.597 1.00 32.56 102 LYS A N 1
ATOM 723 C CA . LYS A 1 103 ? 33.892 5.753 54.041 1.00 33.11 102 LYS A CA 1
ATOM 724 C C . LYS A 1 103 ? 33.154 5.379 55.327 1.00 34.41 102 LYS A C 1
ATOM 725 O O . LYS A 1 103 ? 32.752 4.222 55.485 1.00 29.79 102 LYS A O 1
ATOM 731 N N . GLN A 1 104 ? 32.916 6.374 56.215 1.00 31.30 103 GLN A N 1
ATOM 732 C CA . GLN A 1 104 ? 32.170 6.150 57.449 1.00 28.76 103 GLN A CA 1
ATOM 733 C C . GLN A 1 104 ? 30.677 5.880 57.133 1.00 33.90 103 GLN A C 1
ATOM 734 O O . GLN A 1 104 ? 30.099 4.945 57.689 1.00 31.29 103 GLN A O 1
ATOM 740 N N . ALA A 1 105 ? 30.076 6.663 56.213 1.00 33.80 104 ALA A N 1
ATOM 741 C CA . ALA A 1 105 ? 28.683 6.436 55.787 1.00 34.12 104 ALA A CA 1
ATOM 742 C C . ALA A 1 105 ? 28.541 5.010 55.186 1.00 38.13 104 ALA A C 1
ATOM 743 O O . ALA A 1 105 ? 27.542 4.346 55.434 1.00 39.36 104 ALA A O 1
ATOM 745 N N . PHE A 1 106 ? 29.583 4.535 54.454 1.00 33.72 105 PHE A N 1
ATOM 746 C CA . PHE A 1 106 ? 29.690 3.195 53.867 1.00 32.87 105 PHE A CA 1
ATOM 747 C C . PHE A 1 106 ? 29.656 2.147 54.986 1.00 37.01 105 PHE A C 1
ATOM 748 O O . PHE A 1 106 ? 28.958 1.147 54.836 1.00 38.62 105 PHE A O 1
ATOM 756 N N . PHE A 1 107 ? 30.362 2.386 56.125 1.00 33.39 106 PHE A N 1
ATOM 757 C CA . PHE A 1 107 ? 30.319 1.449 57.269 1.00 31.83 106 PHE A CA 1
ATOM 758 C C . PHE A 1 107 ? 28.922 1.432 57.885 1.00 36.38 106 PHE A C 1
ATOM 759 O O . PHE A 1 107 ? 28.358 0.374 58.137 1.00 35.33 106 PHE A O 1
ATOM 767 N N . GLN A 1 108 ? 28.348 2.603 58.083 1.00 34.29 107 GLN A N 1
ATOM 768 C CA . GLN A 1 108 ? 27.025 2.729 58.672 1.00 34.15 107 GLN A CA 1
ATOM 769 C C . GLN A 1 108 ? 26.020 1.939 57.806 1.00 38.69 107 GLN A C 1
ATOM 770 O O . GLN A 1 108 ? 25.201 1.195 58.323 1.00 37.64 107 GLN A O 1
ATOM 776 N N . LEU A 1 109 ? 26.161 2.000 56.500 1.00 36.01 108 LEU A N 1
ATOM 777 C CA . LEU A 1 109 ? 25.239 1.272 55.640 1.00 36.94 108 LEU A CA 1
ATOM 778 C C . LEU A 1 109 ? 25.527 -0.227 55.504 1.00 38.44 108 LEU A C 1
ATOM 779 O O . LEU A 1 109 ? 24.572 -0.989 55.352 1.00 39.17 108 LEU A O 1
ATOM 784 N N . TYR A 1 110 ? 26.807 -0.653 55.484 1.00 32.39 109 TYR A N 1
ATOM 785 C CA . TYR A 1 110 ? 27.124 -2.042 55.125 1.00 33.39 109 TYR A CA 1
ATOM 786 C C . TYR A 1 110 ? 27.792 -2.939 56.191 1.00 39.67 109 TYR A C 1
ATOM 787 O O . TYR A 1 110 ? 27.680 -4.161 56.062 1.00 40.75 109 TYR A O 1
ATOM 796 N N . SER A 1 111 ? 28.496 -2.364 57.187 1.00 35.18 110 SER A N 1
ATOM 797 C CA . SER A 1 111 ? 29.263 -3.074 58.231 1.00 35.10 110 SER A CA 1
ATOM 798 C C . SER A 1 111 ? 28.519 -4.154 59.020 1.00 40.88 110 SER A C 1
ATOM 799 O O . SER A 1 111 ? 29.139 -5.150 59.420 1.00 41.07 110 SER A O 1
ATOM 810 N N . SER A 1 113 ? 25.072 -4.982 58.171 1.00 41.23 112 SER A N 1
ATOM 811 C CA . SER A 1 113 ? 23.876 -5.201 57.396 1.00 42.88 112 SER A CA 1
ATOM 812 C C . SER A 1 113 ? 23.845 -6.596 56.773 1.00 48.55 112 SER A C 1
ATOM 813 O O . SER A 1 113 ? 24.909 -7.162 56.482 1.00 47.57 112 SER A O 1
ATOM 816 N N . PRO A 1 114 ? 22.629 -7.117 56.465 1.00 47.78 113 PRO A N 1
ATOM 817 C CA . PRO A 1 114 ? 22.538 -8.410 55.766 1.00 49.54 113 PRO A CA 1
ATOM 818 C C . PRO A 1 114 ? 23.031 -8.361 54.309 1.00 56.05 113 PRO A C 1
ATOM 819 O O . PRO A 1 114 ? 23.050 -9.407 53.660 1.00 58.87 113 PRO A O 1
ATOM 823 N N . THR A 1 115 ? 23.423 -7.172 53.786 1.00 51.49 114 THR A N 1
ATOM 824 C CA . THR A 1 115 ? 23.855 -7.010 52.385 1.00 51.86 114 THR A CA 1
ATOM 825 C C . THR A 1 115 ? 25.180 -7.746 52.109 1.00 53.56 114 THR A C 1
ATOM 826 O O . THR A 1 115 ? 25.284 -8.437 51.087 1.00 54.87 114 THR A O 1
ATOM 830 N N . VAL A 1 116 ? 26.184 -7.579 52.990 1.00 45.54 115 VAL A N 1
ATOM 831 C CA . VAL A 1 116 ? 27.497 -8.213 52.787 1.00 44.88 115 VAL A CA 1
ATOM 832 C C . VAL A 1 116 ? 27.421 -9.668 53.243 1.00 50.75 115 VAL A C 1
ATOM 833 O O . VAL A 1 116 ? 26.841 -9.940 54.298 1.00 50.25 115 VAL A O 1
ATOM 837 N N . GLU A 1 117 ? 28.015 -10.598 52.445 1.00 48.26 116 GLU A N 1
ATOM 838 C CA . GLU A 1 117 ? 28.122 -12.023 52.764 1.00 48.61 116 GLU A CA 1
ATOM 839 C C . GLU A 1 117 ? 28.704 -12.196 54.153 1.00 52.20 116 GLU A C 1
ATOM 840 O O . GLU A 1 117 ? 29.664 -11.489 54.490 1.00 51.42 116 GLU A O 1
ATOM 846 N N . GLN A 1 118 ? 28.107 -13.102 54.976 1.00 48.20 117 GLN A N 1
ATOM 847 C CA . GLN A 1 118 ? 28.557 -13.358 56.351 1.00 46.79 117 GLN A CA 1
ATOM 848 C C . GLN A 1 118 ? 30.040 -13.738 56.393 1.00 51.16 117 GLN A C 1
ATOM 849 O O . GLN A 1 118 ? 30.750 -13.268 57.286 1.00 51.14 117 GLN A O 1
ATOM 855 N N . SER A 1 119 ? 30.506 -14.534 55.411 1.00 47.63 118 SER A N 1
ATOM 856 C CA . SER A 1 119 ? 31.901 -14.972 55.319 1.00 48.15 118 SER A CA 1
ATOM 857 C C . SER A 1 119 ? 32.863 -13.778 55.153 1.00 49.93 118 SER A C 1
ATOM 858 O O . SER A 1 119 ? 33.934 -13.780 55.769 1.00 51.29 118 SER A O 1
ATOM 861 N N . VAL A 1 120 ? 32.466 -12.756 54.369 1.00 43.08 119 VAL A N 1
ATOM 862 C CA . VAL A 1 120 ? 33.270 -11.543 54.144 1.00 41.91 119 VAL A CA 1
ATOM 863 C C . VAL A 1 120 ? 33.260 -10.677 55.420 1.00 41.55 119 VAL A C 1
ATOM 864 O O . VAL A 1 120 ? 34.305 -10.144 55.786 1.00 41.15 119 VAL A O 1
ATOM 868 N N . ARG A 1 121 ? 32.102 -10.578 56.104 1.00 35.46 120 ARG A N 1
ATOM 869 C CA . ARG A 1 121 ? 31.985 -9.846 57.364 1.00 35.61 120 ARG A CA 1
ATOM 870 C C . ARG A 1 121 ? 32.872 -10.512 58.428 1.00 42.17 120 ARG A C 1
ATOM 871 O O . ARG A 1 121 ? 33.478 -9.804 59.239 1.00 41.18 120 ARG A O 1
ATOM 879 N N . ASP A 1 122 ? 33.004 -11.873 58.365 1.00 41.13 121 ASP A N 1
ATOM 880 C CA . ASP A 1 122 ? 33.847 -12.672 59.261 1.00 41.63 121 ASP A CA 1
ATOM 881 C C . ASP A 1 122 ? 35.325 -12.387 59.015 1.00 43.52 121 ASP A C 1
ATOM 882 O O . ASP A 1 122 ? 36.083 -12.296 59.983 1.00 42.40 121 ASP A O 1
ATOM 887 N N . GLN A 1 123 ? 35.728 -12.258 57.723 1.00 41.26 122 GLN A N 1
ATOM 888 C CA A GLN A 1 123 ? 37.118 -11.968 57.355 0.50 41.94 122 GLN A CA 1
ATOM 889 C CA B GLN A 1 123 ? 37.101 -11.943 57.318 0.50 41.84 122 GLN A CA 1
ATOM 890 C C . GLN A 1 123 ? 37.519 -10.597 57.912 1.00 44.43 122 GLN A C 1
ATOM 891 O O . GLN A 1 123 ? 38.633 -10.450 58.409 1.00 45.07 122 GLN A O 1
ATOM 902 N N . ALA A 1 124 ? 36.608 -9.619 57.865 1.00 37.68 123 ALA A N 1
ATOM 903 C CA . ALA A 1 124 ? 36.869 -8.293 58.406 1.00 36.42 123 ALA A CA 1
ATOM 904 C C . ALA A 1 124 ? 36.975 -8.343 59.950 1.00 41.41 123 ALA A C 1
ATOM 905 O O . ALA A 1 124 ? 37.880 -7.734 60.520 1.00 38.81 123 ALA A O 1
ATOM 915 N N . HIS A 1 126 ? 37.423 -11.186 62.214 1.00 44.97 125 HIS A N 1
ATOM 916 C CA . HIS A 1 126 ? 38.464 -12.032 62.809 1.00 45.78 125 HIS A CA 1
ATOM 917 C C . HIS A 1 126 ? 39.815 -11.903 62.113 1.00 46.73 125 HIS A C 1
ATOM 918 O O . HIS A 1 126 ? 40.833 -12.270 62.712 1.00 47.27 125 HIS A O 1
ATOM 925 N N . GLY A 1 127 ? 39.832 -11.376 60.888 1.00 40.39 126 GLY A N 1
ATOM 926 C CA . GLY A 1 127 ? 41.079 -11.233 60.147 1.00 40.82 126 GLY A CA 1
ATOM 927 C C . GLY A 1 127 ? 41.653 -9.846 60.292 1.00 44.52 126 GLY A C 1
ATOM 928 O O . GLY A 1 127 ? 42.593 -9.628 61.069 1.00 46.59 126 GLY A O 1
ATOM 929 N N . ILE A 1 128 ? 41.030 -8.888 59.603 1.00 37.76 127 ILE A N 1
ATOM 930 C CA . ILE A 1 128 ? 41.426 -7.481 59.595 1.00 35.73 127 ILE A CA 1
ATOM 931 C C . ILE A 1 128 ? 41.377 -6.880 61.016 1.00 39.62 127 ILE A C 1
ATOM 932 O O . ILE A 1 128 ? 42.302 -6.171 61.409 1.00 39.78 127 ILE A O 1
ATOM 937 N N . LEU A 1 129 ? 40.313 -7.149 61.772 1.00 36.76 128 LEU A N 1
ATOM 938 C CA . LEU A 1 129 ? 40.166 -6.587 63.112 1.00 36.31 128 LEU A CA 1
ATOM 939 C C . LEU A 1 129 ? 40.360 -7.648 64.203 1.00 41.75 128 LEU A C 1
ATOM 940 O O . LEU A 1 129 ? 39.841 -7.504 65.311 1.00 41.87 128 LEU A O 1
ATOM 945 N N . GLY A 1 130 ? 41.180 -8.667 63.893 1.00 39.20 129 GLY A N 1
ATOM 946 C CA . GLY A 1 130 ? 41.528 -9.748 64.810 1.00 38.61 129 GLY A CA 1
ATOM 947 C C . GLY A 1 130 ? 42.179 -9.270 66.100 1.00 41.80 129 GLY A C 1
ATOM 948 O O . GLY A 1 130 ? 42.034 -9.905 67.157 1.00 40.66 129 GLY A O 1
ATOM 949 N N . PHE A 1 131 ? 42.904 -8.128 66.032 1.00 38.01 130 PHE A N 1
ATOM 950 C CA . PHE A 1 131 ? 43.600 -7.563 67.193 1.00 38.00 130 PHE A CA 1
ATOM 951 C C . PHE A 1 131 ? 42.606 -7.147 68.290 1.00 40.48 130 PHE A C 1
ATOM 952 O O . PHE A 1 131 ? 43.008 -7.072 69.452 1.00 40.33 130 PHE A O 1
ATOM 960 N N . ILE A 1 132 ? 41.333 -6.847 67.919 1.00 34.97 131 ILE A N 1
ATOM 961 C CA . ILE A 1 132 ? 40.313 -6.411 68.887 1.00 33.13 131 ILE A CA 1
ATOM 962 C C . ILE A 1 132 ? 40.023 -7.543 69.863 1.00 34.77 131 ILE A C 1
ATOM 963 O O . ILE A 1 132 ? 40.056 -7.300 71.074 1.00 33.84 131 ILE A O 1
ATOM 968 N N . ALA A 1 133 ? 39.770 -8.763 69.361 1.00 30.25 132 ALA A N 1
ATOM 969 C CA . ALA A 1 133 ? 39.533 -9.934 70.212 1.00 31.27 132 ALA A CA 1
ATOM 970 C C . ALA A 1 133 ? 40.780 -10.237 71.071 1.00 36.50 132 ALA A C 1
ATOM 971 O O . ALA A 1 133 ? 40.628 -10.670 72.203 1.00 36.01 132 ALA A O 1
ATOM 973 N N . GLU A 1 134 ? 42.003 -9.981 70.541 1.00 33.09 133 GLU A N 1
ATOM 974 C CA . GLU A 1 134 ? 43.223 -10.222 71.304 1.00 34.70 133 GLU A CA 1
ATOM 975 C C . GLU A 1 134 ? 43.316 -9.253 72.492 1.00 38.79 133 GLU A C 1
ATOM 976 O O . GLU A 1 134 ? 43.678 -9.675 73.594 1.00 38.46 133 GLU A O 1
ATOM 982 N N . LEU A 1 135 ? 42.926 -7.984 72.286 1.00 34.07 134 LEU A N 1
ATOM 983 C CA . LEU A 1 135 ? 42.916 -7.005 73.375 1.00 32.97 134 LEU A CA 1
ATOM 984 C C . LEU A 1 135 ? 41.865 -7.359 74.421 1.00 32.89 134 LEU A C 1
ATOM 985 O O . LEU A 1 135 ? 42.141 -7.217 75.616 1.00 29.64 134 LEU A O 1
ATOM 990 N N . ILE A 1 136 ? 40.682 -7.858 73.993 1.00 29.42 135 ILE A N 1
ATOM 991 C CA . ILE A 1 136 ? 39.643 -8.296 74.935 1.00 29.76 135 ILE A CA 1
ATOM 992 C C . ILE A 1 136 ? 40.191 -9.474 75.775 1.00 35.00 135 ILE A C 1
ATOM 993 O O . ILE A 1 136 ? 40.045 -9.440 77.003 1.00 35.08 135 ILE A O 1
ATOM 998 N N . ARG A 1 137 ? 40.836 -10.483 75.124 1.00 32.65 136 ARG A N 1
ATOM 999 C CA A ARG A 1 137 ? 41.434 -11.645 75.803 0.50 33.44 136 ARG A CA 1
ATOM 1000 C CA B ARG A 1 137 ? 41.409 -11.642 75.821 0.50 33.36 136 ARG A CA 1
ATOM 1001 C C . ARG A 1 137 ? 42.459 -11.186 76.840 1.00 38.37 136 ARG A C 1
ATOM 1002 O O . ARG A 1 137 ? 42.485 -11.711 77.958 1.00 38.58 136 ARG A O 1
ATOM 1017 N N . GLN A 1 138 ? 43.282 -10.174 76.491 1.00 34.70 137 GLN A N 1
ATOM 1018 C CA . GLN A 1 138 ? 44.284 -9.623 77.417 1.00 35.26 137 GLN A CA 1
ATOM 1019 C C . GLN A 1 138 ? 43.617 -8.928 78.611 1.00 38.56 137 GLN A C 1
ATOM 1020 O O . GLN A 1 138 ? 44.045 -9.116 79.744 1.00 40.13 137 GLN A O 1
ATOM 1026 N N . GLY A 1 139 ? 42.542 -8.194 78.362 1.00 33.91 138 GLY A N 1
ATOM 1027 C CA . GLY A 1 139 ? 41.777 -7.524 79.410 1.00 32.87 138 GLY A CA 1
ATOM 1028 C C . GLY A 1 139 ? 41.056 -8.478 80.332 1.00 35.69 138 GLY A C 1
ATOM 1029 O O . GLY A 1 139 ? 40.862 -8.170 81.510 1.00 35.61 138 GLY A O 1
ATOM 1030 N N . GLN A 1 140 ? 40.642 -9.640 79.799 1.00 30.93 139 GLN A N 1
ATOM 1031 C CA . GLN A 1 140 ? 39.960 -10.655 80.589 1.00 31.62 139 GLN A CA 1
ATOM 1032 C C . GLN A 1 140 ? 40.977 -11.340 81.506 1.00 38.05 139 GLN A C 1
ATOM 1033 O O . GLN A 1 140 ? 40.679 -11.571 82.677 1.00 36.54 139 GLN A O 1
ATOM 1039 N N . ALA A 1 141 ? 42.184 -11.635 80.968 1.00 37.50 140 ALA A N 1
ATOM 1040 C CA . ALA A 1 141 ? 43.281 -12.286 81.691 1.00 39.21 140 ALA A CA 1
ATOM 1041 C C . ALA A 1 141 ? 43.813 -11.399 82.817 1.00 44.43 140 ALA A C 1
ATOM 1042 O O . ALA A 1 141 ? 44.218 -11.931 83.838 1.00 45.95 140 ALA A O 1
ATOM 1044 N N . SER A 1 142 ? 43.791 -10.062 82.651 1.00 40.66 141 SER A N 1
ATOM 1045 C CA . SER A 1 142 ? 44.290 -9.114 83.660 1.00 40.58 141 SER A CA 1
ATOM 1046 C C . SER A 1 142 ? 43.224 -8.764 84.718 1.00 45.44 141 SER A C 1
ATOM 1047 O O . SER A 1 142 ? 43.518 -8.032 85.668 1.00 45.20 141 SER A O 1
ATOM 1050 N N . GLY A 1 143 ? 42.006 -9.272 84.533 1.00 40.29 142 GLY A N 1
ATOM 1051 C CA . GLY A 1 143 ? 40.895 -9.019 85.438 1.00 39.03 142 GLY A CA 1
ATOM 1052 C C . GLY A 1 143 ? 40.240 -7.666 85.275 1.00 41.47 142 GLY A C 1
ATOM 1053 O O . GLY A 1 143 ? 39.531 -7.233 86.180 1.00 40.97 142 GLY A O 1
ATOM 1054 N N . GLU A 1 144 ? 40.468 -6.975 84.132 1.00 37.06 143 GLU A N 1
ATOM 1055 C CA . GLU A 1 144 ? 39.842 -5.686 83.858 1.00 36.69 143 GLU A CA 1
ATOM 1056 C C . GLU A 1 144 ? 38.517 -5.846 83.113 1.00 36.16 143 GLU A C 1
ATOM 1057 O O . GLU A 1 144 ? 37.630 -5.037 83.318 1.00 32.65 143 GLU A O 1
ATOM 1063 N N . LEU A 1 145 ? 38.401 -6.859 82.222 1.00 32.01 144 LEU A N 1
ATOM 1064 C CA . LEU A 1 145 ? 37.204 -7.050 81.397 1.00 30.50 144 LEU A CA 1
ATOM 1065 C C . LEU A 1 145 ? 36.416 -8.288 81.795 1.00 34.28 144 LEU A C 1
ATOM 1066 O O . LEU A 1 145 ? 36.993 -9.303 82.175 1.00 34.46 144 LEU A O 1
ATOM 1071 N N . ALA A 1 146 ? 35.089 -8.181 81.725 1.00 29.91 145 ALA A N 1
ATOM 1072 C CA . ALA A 1 146 ? 34.154 -9.259 82.030 1.00 29.33 145 ALA A CA 1
ATOM 1073 C C . ALA A 1 146 ? 34.332 -10.423 81.054 1.00 32.17 145 ALA A C 1
ATOM 1074 O O . ALA A 1 146 ? 34.811 -10.250 79.914 1.00 30.33 145 ALA A O 1
ATOM 1076 N N . GLU A 1 147 ? 33.946 -11.614 81.507 1.00 29.88 146 GLU A N 1
ATOM 1077 C CA . GLU A 1 147 ? 34.101 -12.821 80.712 1.00 31.04 146 GLU A CA 1
ATOM 1078 C C . GLU A 1 147 ? 32.807 -13.204 80.023 1.00 36.98 146 GLU A C 1
ATOM 1079 O O . GLU A 1 147 ? 32.134 -14.147 80.440 1.00 39.37 146 GLU A O 1
ATOM 1085 N N . TYR A 1 148 ? 32.474 -12.479 78.956 1.00 30.52 147 TYR A N 1
ATOM 1086 C CA . TYR A 1 148 ? 31.296 -12.814 78.139 1.00 29.30 147 TYR A CA 1
ATOM 1087 C C . TYR A 1 148 ? 31.802 -13.506 76.874 1.00 31.28 147 TYR A C 1
ATOM 1088 O O . TYR A 1 148 ? 33.004 -13.385 76.631 1.00 30.95 147 TYR A O 1
ATOM 1097 N N . PRO A 1 149 ? 30.980 -14.216 76.046 1.00 28.95 148 PRO A N 1
ATOM 1098 C CA . PRO A 1 149 ? 31.523 -14.802 74.800 1.00 30.14 148 PRO A CA 1
ATOM 1099 C C . PRO A 1 149 ? 32.221 -13.716 73.984 1.00 31.97 148 PRO A C 1
ATOM 1100 O O . PRO A 1 149 ? 31.663 -12.626 73.827 1.00 29.94 148 PRO A O 1
ATOM 1104 N N . ILE A 1 150 ? 33.469 -14.005 73.530 1.00 28.50 149 ILE A N 1
ATOM 1105 C CA A ILE A 1 150 ? 34.332 -13.078 72.798 0.50 27.40 149 ILE A CA 1
ATOM 1106 C CA B ILE A 1 150 ? 34.318 -13.036 72.839 0.50 27.75 149 ILE A CA 1
ATOM 1107 C C . ILE A 1 150 ? 33.630 -12.474 71.556 1.00 29.30 149 ILE A C 1
ATOM 1108 O O . ILE A 1 150 ? 33.734 -11.275 71.323 1.00 26.21 149 ILE A O 1
ATOM 1117 N N . GLU A 1 151 ? 32.906 -13.288 70.773 1.00 27.00 150 GLU A N 1
ATOM 1118 C CA . GLU A 1 151 ? 32.280 -12.776 69.555 1.00 26.22 150 GLU A CA 1
ATOM 1119 C C . GLU A 1 151 ? 31.145 -11.782 69.843 1.00 29.51 150 GLU A C 1
ATOM 1120 O O . GLU A 1 151 ? 30.966 -10.826 69.095 1.00 27.31 150 GLU A O 1
ATOM 1126 N N . LEU A 1 152 ? 30.404 -11.996 70.931 1.00 27.32 151 LEU A N 1
ATOM 1127 C CA . LEU A 1 152 ? 29.337 -11.088 71.352 1.00 26.15 151 LEU A CA 1
ATOM 1128 C C . LEU A 1 152 ? 29.979 -9.769 71.781 1.00 28.43 151 LEU A C 1
ATOM 1129 O O . LEU A 1 152 ? 29.481 -8.702 71.448 1.00 28.72 151 LEU A O 1
ATOM 1142 N N . GLN A 1 154 ? 32.885 -8.546 70.664 1.00 26.95 153 GLN A N 1
ATOM 1143 C CA A GLN A 1 154 ? 33.385 -7.808 69.487 0.50 26.39 153 GLN A CA 1
ATOM 1144 C CA B GLN A 1 154 ? 33.376 -7.896 69.436 0.50 26.47 153 GLN A CA 1
ATOM 1145 C C . GLN A 1 154 ? 32.215 -7.180 68.740 1.00 30.03 153 GLN A C 1
ATOM 1146 O O . GLN A 1 154 ? 32.337 -6.024 68.339 1.00 30.14 153 GLN A O 1
ATOM 1157 N N . ASP A 1 155 ? 31.061 -7.889 68.594 1.00 25.37 154 ASP A N 1
ATOM 1158 C CA . ASP A 1 155 ? 29.887 -7.295 67.936 1.00 23.57 154 ASP A CA 1
ATOM 1159 C C . ASP A 1 155 ? 29.437 -6.089 68.723 1.00 26.76 154 ASP A C 1
ATOM 1160 O O . ASP A 1 155 ? 29.021 -5.089 68.138 1.00 25.50 154 ASP A O 1
ATOM 1165 N N . ASN A 1 156 ? 29.506 -6.187 70.065 1.00 25.05 155 ASN A N 1
ATOM 1166 C CA . ASN A 1 156 ? 29.092 -5.100 70.928 1.00 24.51 155 ASN A CA 1
ATOM 1167 C C . ASN A 1 156 ? 29.988 -3.883 70.698 1.00 25.50 155 ASN A C 1
ATOM 1168 O O . ASN A 1 156 ? 29.455 -2.782 70.573 1.00 25.65 155 ASN A O 1
ATOM 1173 N N . CYS A 1 157 ? 31.331 -4.068 70.627 1.00 22.73 156 CYS A N 1
ATOM 1174 C CA . CYS A 1 157 ? 32.273 -2.968 70.331 1.00 23.96 156 CYS A CA 1
ATOM 1175 C C . CYS A 1 157 ? 31.865 -2.295 69.031 1.00 27.61 156 CYS A C 1
ATOM 1176 O O . CYS A 1 157 ? 31.822 -1.074 68.941 1.00 26.21 156 CYS A O 1
ATOM 1179 N N . HIS A 1 158 ? 31.563 -3.121 68.022 1.00 25.93 157 HIS A N 1
ATOM 1180 C CA . HIS A 1 158 ? 31.152 -2.699 66.685 1.00 25.66 157 HIS A CA 1
ATOM 1181 C C . HIS A 1 158 ? 29.834 -1.900 66.736 1.00 29.14 157 HIS A C 1
ATOM 1182 O O . HIS A 1 158 ? 29.770 -0.817 66.134 1.00 28.80 157 HIS A O 1
ATOM 1189 N N . GLY A 1 159 ? 28.829 -2.399 67.474 1.00 21.94 158 GLY A N 1
ATOM 1190 C CA . GLY A 1 159 ? 27.555 -1.702 67.621 1.00 21.50 158 GLY A CA 1
ATOM 1191 C C . GLY A 1 159 ? 27.694 -0.361 68.333 1.00 26.73 158 GLY A C 1
ATOM 1192 O O . GLY A 1 159 ? 27.036 0.621 67.962 1.00 26.97 158 GLY A O 1
ATOM 1193 N N . GLN A 1 160 ? 28.540 -0.308 69.372 1.00 22.77 159 GLN A N 1
ATOM 1194 C CA . GLN A 1 160 ? 28.744 0.924 70.130 1.00 21.73 159 GLN A CA 1
ATOM 1195 C C . GLN A 1 160 ? 29.507 1.929 69.302 1.00 25.20 159 GLN A C 1
ATOM 1196 O O . GLN A 1 160 ? 29.205 3.117 69.375 1.00 23.65 159 GLN A O 1
ATOM 1202 N N . TYR A 1 161 ? 30.465 1.463 68.482 1.00 24.89 160 TYR A N 1
ATOM 1203 C CA . TYR A 1 161 ? 31.192 2.358 67.562 1.00 25.40 160 TYR A CA 1
ATOM 1204 C C . TYR A 1 161 ? 30.196 2.986 66.569 1.00 27.58 160 TYR A C 1
ATOM 1205 O O . TYR A 1 161 ? 30.213 4.198 66.332 1.00 25.81 160 TYR A O 1
ATOM 1214 N N . LEU A 1 162 ? 29.325 2.159 65.985 1.00 26.26 161 LEU A N 1
ATOM 1215 C CA . LEU A 1 162 ? 28.363 2.658 65.001 1.00 27.14 161 LEU A CA 1
ATOM 1216 C C . LEU A 1 162 ? 27.367 3.610 65.629 1.00 32.27 161 LEU A C 1
ATOM 1217 O O . LEU A 1 162 ? 26.968 4.576 64.988 1.00 34.27 161 LEU A O 1
ATOM 1222 N N . ALA A 1 163 ? 26.993 3.371 66.893 1.00 29.70 162 ALA A N 1
ATOM 1223 C CA . ALA A 1 163 ? 26.068 4.244 67.619 1.00 27.84 162 ALA A CA 1
ATOM 1224 C C . ALA A 1 163 ? 26.730 5.598 67.905 1.00 29.51 162 ALA A C 1
ATOM 1225 O O . ALA A 1 163 ? 26.104 6.627 67.696 1.00 28.43 162 ALA A O 1
ATOM 1227 N N . ALA A 1 164 ? 28.000 5.597 68.357 1.00 25.45 163 ALA A N 1
ATOM 1228 C CA . ALA A 1 164 ? 28.710 6.836 68.714 1.00 24.89 163 ALA A CA 1
ATOM 1229 C C . ALA A 1 164 ? 29.016 7.664 67.473 1.00 30.25 163 ALA A C 1
ATOM 1230 O O . ALA A 1 164 ? 28.901 8.887 67.526 1.00 31.90 163 ALA A O 1
ATOM 1232 N N . THR A 1 165 ? 29.339 7.013 66.349 1.00 24.97 164 THR A N 1
ATOM 1233 C CA . THR A 1 165 ? 29.643 7.731 65.109 1.00 25.48 164 THR A CA 1
ATOM 1234 C C . THR A 1 165 ? 28.363 8.245 64.446 1.00 29.50 164 THR A C 1
ATOM 1235 O O . THR A 1 165 ? 28.415 9.292 63.823 1.00 27.76 164 THR A O 1
ATOM 1239 N N . ARG A 1 166 ? 27.216 7.555 64.625 1.00 25.11 165 ARG A N 1
ATOM 1240 C CA . ARG A 1 166 ? 25.907 8.034 64.175 1.00 24.71 165 ARG A CA 1
ATOM 1241 C C . ARG A 1 166 ? 25.611 9.331 64.929 1.00 30.04 165 ARG A C 1
ATOM 1242 O O . ARG A 1 166 ? 25.290 10.344 64.323 1.00 32.72 165 ARG A O 1
ATOM 1250 N N . TYR A 1 167 ? 25.779 9.291 66.265 1.00 25.67 166 TYR A N 1
ATOM 1251 C CA . TYR A 1 167 ? 25.562 10.411 67.179 1.00 23.86 166 TYR A CA 1
ATOM 1252 C C . TYR A 1 167 ? 26.423 11.620 66.799 1.00 29.51 166 TYR A C 1
ATOM 1253 O O . TYR A 1 167 ? 25.896 12.735 66.699 1.00 29.35 166 TYR A O 1
ATOM 1262 N N . PHE A 1 168 ? 27.744 11.421 66.608 1.00 24.89 167 PHE A N 1
ATOM 1263 C CA . PHE A 1 168 ? 28.618 12.538 66.329 1.00 23.64 167 PHE A CA 1
ATOM 1264 C C . PHE A 1 168 ? 28.466 13.069 64.913 1.00 30.43 167 PHE A C 1
ATOM 1265 O O . PHE A 1 168 ? 28.704 14.251 64.714 1.00 30.17 167 PHE A O 1
ATOM 1273 N N . VAL A 1 169 ? 28.010 12.249 63.953 1.00 27.05 168 VAL A N 1
ATOM 1274 C CA . VAL A 1 169 ? 27.768 12.737 62.590 1.00 25.98 168 VAL A CA 1
ATOM 1275 C C . VAL A 1 169 ? 26.462 13.553 62.616 1.00 31.69 168 VAL A C 1
ATOM 1276 O O . VAL A 1 169 ? 26.376 14.588 61.950 1.00 30.65 168 VAL A O 1
ATOM 1280 N N . ASP A 1 170 ? 25.465 13.111 63.415 1.00 30.59 169 ASP A N 1
ATOM 1281 C CA . ASP A 1 170 ? 24.182 13.827 63.554 1.00 31.63 169 ASP A CA 1
ATOM 1282 C C . ASP A 1 170 ? 24.351 15.137 64.323 1.00 34.78 169 ASP A C 1
ATOM 1283 O O . ASP A 1 170 ? 23.602 16.083 64.091 1.00 34.73 169 ASP A O 1
ATOM 1288 N N . HIS A 1 171 ? 25.272 15.159 65.294 1.00 30.52 170 HIS A N 1
ATOM 1289 C CA . HIS A 1 171 ? 25.526 16.331 66.153 1.00 30.96 170 HIS A CA 1
ATOM 1290 C C . HIS A 1 171 ? 27.033 16.652 66.091 1.00 32.46 170 HIS A C 1
ATOM 1291 O O . HIS A 1 171 ? 27.751 16.398 67.065 1.00 29.09 170 HIS A O 1
ATOM 1298 N N . PRO A 1 172 ? 27.530 17.189 64.950 1.00 30.33 171 PRO A N 1
ATOM 1299 C CA . PRO A 1 172 ? 28.986 17.412 64.814 1.00 31.02 171 PRO A CA 1
ATOM 1300 C C . PRO A 1 172 ? 29.573 18.393 65.830 1.00 33.91 171 PRO A C 1
ATOM 1301 O O . PRO A 1 172 ? 30.739 18.243 66.188 1.00 32.78 171 PRO A O 1
ATOM 1305 N N . GLU A 1 173 ? 28.757 19.329 66.356 1.00 31.86 172 GLU A N 1
ATOM 1306 C CA . GLU A 1 173 ? 29.193 20.284 67.377 1.00 33.09 172 GLU A CA 1
ATOM 1307 C C . GLU A 1 173 ? 29.527 19.561 68.706 1.00 35.50 172 GLU A C 1
ATOM 1308 O O . GLU A 1 173 ? 30.383 20.022 69.458 1.00 34.98 172 GLU A O 1
ATOM 1314 N N . ARG A 1 174 ? 28.894 18.414 68.968 1.00 32.29 173 ARG A N 1
ATOM 1315 C CA . ARG A 1 174 ? 29.119 17.663 70.208 1.00 30.49 173 ARG A CA 1
ATOM 1316 C C . ARG A 1 174 ? 30.452 16.933 70.188 1.00 34.11 173 ARG A C 1
ATOM 1317 O O . ARG A 1 174 ? 31.016 16.692 71.249 1.00 33.76 173 ARG A O 1
ATOM 1325 N N . TRP A 1 175 ? 30.994 16.633 68.989 1.00 30.60 174 TRP A N 1
ATOM 1326 C CA . TRP A 1 175 ? 32.295 15.974 68.840 1.00 29.37 174 TRP A CA 1
ATOM 1327 C C . TRP A 1 175 ? 33.408 16.921 69.325 1.00 32.90 174 TRP A C 1
ATOM 1328 O O . TRP A 1 175 ? 34.471 16.466 69.725 1.00 32.22 174 TRP A O 1
ATOM 1339 N N . GLN A 1 176 ? 33.135 18.233 69.334 1.00 31.86 175 GLN A N 1
ATOM 1340 C CA . GLN A 1 176 ? 34.069 19.271 69.809 1.00 33.41 175 GLN A CA 1
ATOM 1341 C C . GLN A 1 176 ? 34.003 19.437 71.323 1.00 38.94 175 GLN A C 1
ATOM 1342 O O . GLN A 1 176 ? 34.793 20.197 71.882 1.00 41.03 175 GLN A O 1
ATOM 1348 N N . GLN A 1 177 ? 33.057 18.731 71.992 1.00 33.07 176 GLN A N 1
ATOM 1349 C CA . GLN A 1 177 ? 32.857 18.855 73.435 1.00 30.77 176 GLN A CA 1
ATOM 1350 C C . GLN A 1 177 ? 33.433 17.636 74.145 1.00 33.67 176 GLN A C 1
ATOM 1351 O O . GLN A 1 177 ? 32.912 16.537 74.001 1.00 32.26 176 GLN A O 1
ATOM 1357 N N . ALA A 1 178 ? 34.502 17.847 74.933 1.00 32.94 177 ALA A N 1
ATOM 1358 C CA . ALA A 1 178 ? 35.212 16.815 75.690 1.00 31.46 177 ALA A CA 1
ATOM 1359 C C . ALA A 1 178 ? 34.256 15.992 76.590 1.00 32.09 177 ALA A C 1
ATOM 1360 O O . ALA A 1 178 ? 34.479 14.811 76.716 1.00 29.66 177 ALA A O 1
ATOM 1362 N N . HIS A 1 179 ? 33.199 16.614 77.207 1.00 27.57 178 HIS A N 1
ATOM 1363 C CA A HIS A 1 179 ? 32.264 15.884 78.068 0.50 26.29 178 HIS A CA 1
ATOM 1364 C CA B HIS A 1 179 ? 32.258 15.882 78.060 0.50 25.89 178 HIS A CA 1
ATOM 1365 C C . HIS A 1 179 ? 31.518 14.818 77.234 1.00 29.54 178 HIS A C 1
ATOM 1366 O O . HIS A 1 179 ? 31.321 13.703 77.709 1.00 29.06 178 HIS A O 1
ATOM 1379 N N . GLU A 1 180 ? 31.141 15.157 75.982 1.00 26.34 179 GLU A N 1
ATOM 1380 C CA . GLU A 1 180 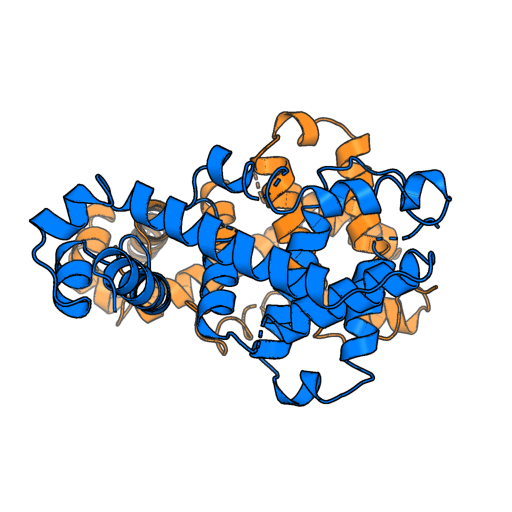? 30.440 14.236 75.073 1.00 24.71 179 GLU A CA 1
ATOM 1381 C C . GLU A 1 180 ? 31.376 13.115 74.674 1.00 29.08 179 GLU A C 1
ATOM 1382 O O . GLU A 1 180 ? 30.981 11.966 74.701 1.00 27.42 179 GLU A O 1
ATOM 1388 N N . ARG A 1 181 ? 32.629 13.442 74.320 1.00 27.53 180 ARG A N 1
ATOM 1389 C CA . ARG A 1 181 ? 33.636 12.443 73.935 1.00 25.36 180 ARG A CA 1
ATOM 1390 C C . ARG A 1 181 ? 33.929 11.489 75.095 1.00 28.16 180 ARG A C 1
ATOM 1391 O O . ARG A 1 181 ? 33.927 10.273 74.891 1.00 26.73 180 ARG A O 1
ATOM 1399 N N . SER A 1 182 ? 34.145 12.032 76.306 1.00 23.77 181 SER A N 1
ATOM 1400 C CA . SER A 1 182 ? 34.418 11.221 77.485 1.00 24.80 181 SER A CA 1
ATOM 1401 C C . SER A 1 182 ? 33.258 10.286 77.781 1.00 29.90 181 SER A C 1
ATOM 1402 O O . SER A 1 182 ? 33.503 9.120 78.088 1.00 31.27 181 SER A O 1
ATOM 1405 N N . ALA A 1 183 ? 32.004 10.777 77.644 1.00 25.43 182 ALA A N 1
ATOM 1406 C CA . ALA A 1 183 ? 30.809 9.958 77.893 1.00 23.68 182 ALA A CA 1
ATOM 1407 C C . ALA A 1 183 ? 30.757 8.798 76.915 1.00 26.72 182 ALA A C 1
ATOM 1408 O O . ALA A 1 183 ? 30.441 7.684 77.325 1.00 26.81 182 ALA A O 1
ATOM 1410 N N . SER A 1 184 ? 31.141 9.026 75.641 1.00 24.17 183 SER A N 1
ATOM 1411 C CA . SER A 1 184 ? 31.131 7.966 74.620 1.00 23.19 183 SER A CA 1
ATOM 1412 C C . SER A 1 184 ? 32.116 6.869 74.979 1.00 24.76 183 SER A C 1
ATOM 1413 O O . SER A 1 184 ? 31.746 5.706 74.863 1.00 23.77 183 SER A O 1
ATOM 1416 N N . PHE A 1 185 ? 33.331 7.202 75.420 1.00 23.22 184 PHE A N 1
ATOM 1417 C CA . PHE A 1 185 ? 34.279 6.148 75.862 1.00 23.64 184 PHE A CA 1
ATOM 1418 C C . PHE A 1 185 ? 33.760 5.402 77.123 1.00 28.18 184 PHE A C 1
ATOM 1419 O O . PHE A 1 185 ? 33.933 4.181 77.238 1.00 27.00 184 PHE A O 1
ATOM 1427 N N . ALA A 1 186 ? 33.140 6.139 78.066 1.00 25.55 185 ALA A N 1
ATOM 1428 C CA . ALA A 1 186 ? 32.601 5.550 79.298 1.00 25.41 185 ALA A CA 1
ATOM 1429 C C . ALA A 1 186 ? 31.562 4.470 78.972 1.00 28.95 185 ALA A C 1
ATOM 1430 O O . ALA A 1 186 ? 31.644 3.370 79.527 1.00 29.43 185 ALA A O 1
ATOM 1432 N N . LEU A 1 187 ? 30.649 4.741 78.002 1.00 24.08 186 LEU A N 1
ATOM 1433 C CA . LEU A 1 187 ? 29.629 3.760 77.588 1.00 22.06 186 LEU A CA 1
ATOM 1434 C C . LEU A 1 187 ? 30.316 2.552 76.986 1.00 24.68 186 LEU A C 1
ATOM 1435 O O . LEU A 1 187 ? 29.936 1.439 77.293 1.00 22.66 186 LEU A O 1
ATOM 1440 N N . PHE A 1 188 ? 31.365 2.773 76.175 1.00 23.65 187 PHE A N 1
ATOM 1441 C CA . PHE A 1 188 ? 32.125 1.704 75.517 1.00 23.94 187 PHE A CA 1
ATOM 1442 C C . PHE A 1 188 ? 32.866 0.809 76.546 1.00 30.08 187 PHE A C 1
ATOM 1443 O O . PHE A 1 188 ? 32.693 -0.410 76.529 1.00 29.47 187 PHE A O 1
ATOM 1451 N N . TRP A 1 189 ? 33.702 1.418 77.414 1.00 26.86 188 TRP A N 1
ATOM 1452 C CA . TRP A 1 189 ? 34.486 0.710 78.409 1.00 26.84 188 TRP A CA 1
ATOM 1453 C C . TRP A 1 189 ? 33.603 0.000 79.440 1.00 32.34 188 TRP A C 1
ATOM 1454 O O . TRP A 1 189 ? 33.836 -1.181 79.720 1.00 32.81 188 TRP A O 1
ATOM 1465 N N . ASN A 1 190 ? 32.597 0.708 80.004 1.00 27.34 189 ASN A N 1
ATOM 1466 C CA . ASN A 1 190 ? 31.745 0.162 81.069 1.00 25.59 189 ASN A CA 1
ATOM 1467 C C . ASN A 1 190 ? 30.889 -1.011 80.612 1.00 27.29 189 ASN A C 1
ATOM 1468 O O . ASN A 1 190 ? 30.525 -1.845 81.447 1.00 26.27 189 ASN A O 1
ATOM 1473 N N . ALA A 1 191 ? 30.600 -1.121 79.308 1.00 22.31 190 ALA A N 1
ATOM 1474 C CA . ALA A 1 191 ? 29.868 -2.302 78.825 1.00 22.25 190 ALA A CA 1
ATOM 1475 C C . ALA A 1 191 ? 30.686 -3.560 79.069 1.00 25.82 190 ALA A C 1
ATOM 1476 O O . ALA A 1 191 ? 30.131 -4.566 79.482 1.00 26.41 190 ALA A O 1
ATOM 1491 N N . ALA A 1 193 ? 33.834 -3.723 81.077 1.00 26.89 192 ALA A N 1
ATOM 1492 C CA . ALA A 1 193 ? 34.587 -3.815 82.326 1.00 26.15 192 ALA A CA 1
ATOM 1493 C C . ALA A 1 193 ? 33.921 -4.734 83.343 1.00 32.56 192 ALA A C 1
ATOM 1494 O O . ALA A 1 193 ? 32.687 -4.806 83.381 1.00 31.44 192 ALA A O 1
ATOM 1496 N N . VAL A 1 194 ? 34.745 -5.423 84.183 1.00 31.88 193 VAL A N 1
ATOM 1497 C CA . VAL A 1 194 ? 34.271 -6.301 85.265 1.00 33.77 193 VAL A CA 1
ATOM 1498 C C . VAL A 1 194 ? 33.505 -5.468 86.295 1.00 39.83 193 VAL A C 1
ATOM 1499 O O . VAL A 1 194 ? 33.890 -4.320 86.576 1.00 38.88 193 VAL A O 1
ATOM 1503 N N . ARG A 1 195 ? 32.472 -6.064 86.898 1.00 38.03 194 ARG A N 1
ATOM 1504 C CA . ARG A 1 195 ? 31.673 -5.459 87.972 1.00 42.61 194 ARG A CA 1
ATOM 1505 C C . ARG A 1 195 ? 31.598 -6.422 89.157 1.00 47.22 194 ARG A C 1
ATOM 1506 O O . ARG A 1 195 ? 31.642 -7.650 88.910 1.00 49.94 194 ARG A O 1
ATOM 1515 N N . ARG B 1 8 ? -4.477 -7.176 54.048 1.00 59.45 7 ARG B N 1
ATOM 1516 C CA . ARG B 1 8 ? -5.893 -7.289 53.682 1.00 60.08 7 ARG B CA 1
ATOM 1517 C C . ARG B 1 8 ? -6.384 -6.003 53.013 1.00 60.19 7 ARG B C 1
ATOM 1518 O O . ARG B 1 8 ? -7.036 -6.076 51.968 1.00 60.62 7 ARG B O 1
ATOM 1520 N N . THR B 1 9 ? -6.086 -4.832 53.616 1.00 53.22 8 THR B N 1
ATOM 1521 C CA . THR B 1 9 ? -6.440 -3.525 53.046 1.00 51.47 8 THR B CA 1
ATOM 1522 C C . THR B 1 9 ? -5.408 -3.218 51.924 1.00 48.83 8 THR B C 1
ATOM 1523 O O . THR B 1 9 ? -4.305 -3.790 51.920 1.00 45.47 8 THR B O 1
ATOM 1527 N N . LYS B 1 10 ? -5.783 -2.359 50.962 1.00 42.86 9 LYS B N 1
ATOM 1528 C CA . LYS B 1 10 ? -4.895 -1.996 49.847 1.00 41.49 9 LYS B CA 1
ATOM 1529 C C . LYS B 1 10 ? -3.621 -1.334 50.383 1.00 42.10 9 LYS B C 1
ATOM 1530 O O . LYS B 1 10 ? -2.518 -1.712 49.991 1.00 41.24 9 LYS B O 1
ATOM 1536 N N . LYS B 1 11 ? -3.777 -0.438 51.365 1.00 38.19 10 LYS B N 1
ATOM 1537 C CA . LYS B 1 11 ? -2.673 0.263 51.998 1.00 37.57 10 LYS B CA 1
ATOM 1538 C C . LYS B 1 11 ? -1.697 -0.723 52.673 1.00 41.27 10 LYS B C 1
ATOM 1539 O O . LYS B 1 11 ? -0.478 -0.581 52.526 1.00 39.43 10 LYS B O 1
ATOM 1545 N N . GLN B 1 12 ? -2.229 -1.725 53.392 1.00 39.73 11 GLN B N 1
ATOM 1546 C CA . GLN B 1 12 ? -1.414 -2.710 54.101 1.00 39.37 11 GLN B CA 1
ATOM 1547 C C . GLN B 1 12 ? -0.666 -3.640 53.109 1.00 40.82 11 GLN B C 1
ATOM 1548 O O . GLN B 1 12 ? 0.520 -3.937 53.340 1.00 40.83 11 GLN B O 1
ATOM 1554 N N . ALA B 1 13 ? -1.322 -4.040 51.988 1.00 34.00 12 ALA B N 1
ATOM 1555 C CA . ALA B 1 13 ? -0.680 -4.864 50.967 1.00 32.13 12 ALA B CA 1
ATOM 1556 C C . ALA B 1 13 ? 0.549 -4.127 50.408 1.00 33.16 12 ALA B C 1
ATOM 1557 O O . ALA B 1 13 ? 1.583 -4.746 50.187 1.00 31.68 12 ALA B O 1
ATOM 1559 N N . ILE B 1 14 ? 0.438 -2.795 50.230 1.00 28.51 13 ILE B N 1
ATOM 1560 C CA . ILE B 1 14 ? 1.526 -1.950 49.736 1.00 28.04 13 ILE B CA 1
ATOM 1561 C C . ILE B 1 14 ? 2.657 -1.932 50.778 1.00 29.49 13 ILE B C 1
ATOM 1562 O O . ILE B 1 14 ? 3.821 -2.122 50.418 1.00 26.95 13 ILE B O 1
ATOM 1567 N N . LEU B 1 15 ? 2.316 -1.642 52.047 1.00 25.87 14 LEU B N 1
ATOM 1568 C CA . LEU B 1 15 ? 3.325 -1.551 53.099 1.00 25.68 14 LEU B CA 1
ATOM 1569 C C . LEU B 1 15 ? 4.057 -2.882 53.241 1.00 28.63 14 LEU B C 1
ATOM 1570 O O . LEU B 1 15 ? 5.288 -2.883 53.293 1.00 28.10 14 LEU B O 1
ATOM 1575 N N . GLU B 1 16 ? 3.324 -4.008 53.225 1.00 27.05 15 GLU B N 1
ATOM 1576 C CA . GLU B 1 16 ? 3.935 -5.344 53.352 1.00 28.57 15 GLU B CA 1
ATOM 1577 C C . GLU B 1 16 ? 4.809 -5.684 52.110 1.00 30.97 15 GLU B C 1
ATOM 1578 O O . GLU B 1 16 ? 5.919 -6.213 52.253 1.00 30.37 15 GLU B O 1
ATOM 1584 N N . THR B 1 17 ? 4.353 -5.312 50.914 1.00 26.18 16 THR B N 1
ATOM 1585 C CA . THR B 1 17 ? 5.124 -5.535 49.678 1.00 26.19 16 THR B CA 1
ATOM 1586 C C . THR B 1 17 ? 6.414 -4.685 49.693 1.00 28.06 16 THR B C 1
ATOM 1587 O O . THR B 1 17 ? 7.492 -5.189 49.361 1.00 26.22 16 THR B O 1
ATOM 1591 N N . ALA B 1 18 ? 6.304 -3.419 50.116 1.00 25.53 17 ALA B N 1
ATOM 1592 C CA . ALA B 1 18 ? 7.424 -2.483 50.173 1.00 24.34 17 ALA B CA 1
ATOM 1593 C C . ALA B 1 18 ? 8.449 -2.970 51.170 1.00 27.44 17 ALA B C 1
ATOM 1594 O O . ALA B 1 18 ? 9.650 -2.900 50.900 1.00 26.93 17 ALA B O 1
ATOM 1596 N N . LEU B 1 19 ? 7.983 -3.481 52.321 1.00 23.72 18 LEU B N 1
ATOM 1597 C CA . LEU B 1 19 ? 8.851 -4.064 53.336 1.00 23.29 18 LEU B CA 1
ATOM 1598 C C . LEU B 1 19 ? 9.675 -5.192 52.724 1.00 30.45 18 LEU B C 1
ATOM 1599 O O . LEU B 1 19 ? 10.898 -5.158 52.844 1.00 32.20 18 LEU B O 1
ATOM 1604 N N . GLN B 1 20 ? 9.018 -6.147 52.030 1.00 27.68 19 GLN B N 1
ATOM 1605 C CA . GLN B 1 20 ? 9.724 -7.269 51.385 1.00 28.17 19 GLN B CA 1
ATOM 1606 C C . GLN B 1 20 ? 10.763 -6.762 50.372 1.00 32.59 19 GLN B C 1
ATOM 1607 O O . GLN B 1 20 ? 11.926 -7.164 50.427 1.00 32.70 19 GLN B O 1
ATOM 1610 N N . LEU B 1 21 ? 10.352 -5.868 49.464 1.00 28.90 20 LEU B N 1
ATOM 1611 C CA . LEU B 1 21 ? 11.232 -5.376 48.401 1.00 29.22 20 LEU B CA 1
ATOM 1612 C C . LEU B 1 21 ? 12.342 -4.459 48.896 1.00 33.10 20 LEU B C 1
ATOM 1613 O O . LEU B 1 21 ? 13.467 -4.591 48.406 1.00 33.75 20 LEU B O 1
ATOM 1618 N N . PHE B 1 22 ? 12.059 -3.549 49.857 1.00 27.08 21 PHE B N 1
ATOM 1619 C CA . PHE B 1 22 ? 13.082 -2.653 50.407 1.00 27.41 21 PHE B CA 1
ATOM 1620 C C . PHE B 1 22 ? 14.174 -3.450 51.129 1.00 32.88 21 PHE B C 1
ATOM 1621 O O . PHE B 1 22 ? 15.315 -2.988 51.213 1.00 32.35 21 PHE B O 1
ATOM 1629 N N . VAL B 1 23 ? 13.836 -4.659 51.621 1.00 28.33 22 VAL B N 1
ATOM 1630 C CA . VAL B 1 23 ? 14.819 -5.509 52.280 1.00 28.40 22 VAL B CA 1
ATOM 1631 C C . VAL B 1 23 ? 15.615 -6.323 51.225 1.00 33.49 22 VAL B C 1
ATOM 1632 O O . VAL B 1 23 ? 16.832 -6.368 51.307 1.00 33.79 22 VAL B O 1
ATOM 1636 N N . SER B 1 24 ? 14.939 -6.987 50.286 1.00 29.72 23 SER B N 1
ATOM 1637 C CA . SER B 1 24 ? 15.624 -7.832 49.312 1.00 31.52 23 SER B CA 1
ATOM 1638 C C . SER B 1 24 ? 16.310 -7.060 48.173 1.00 36.37 23 SER B C 1
ATOM 1639 O O . SER B 1 24 ? 17.315 -7.545 47.655 1.00 36.78 23 SER B O 1
ATOM 1642 N N . GLN B 1 25 ? 15.801 -5.880 47.791 1.00 33.04 24 GLN B N 1
ATOM 1643 C CA . GLN B 1 25 ? 16.345 -5.118 46.646 1.00 33.44 24 GLN B CA 1
ATOM 1644 C C . GLN B 1 25 ? 16.781 -3.698 46.973 1.00 36.86 24 GLN B C 1
ATOM 1645 O O . GLN B 1 25 ? 17.253 -3.003 46.078 1.00 40.20 24 GLN B O 1
ATOM 1651 N N . GLY B 1 26 ? 16.550 -3.248 48.193 1.00 30.81 25 GLY B N 1
ATOM 1652 C CA . GLY B 1 26 ? 16.892 -1.894 48.607 1.00 29.49 25 GLY B CA 1
ATOM 1653 C C . GLY B 1 26 ? 15.836 -0.893 48.222 1.00 35.76 25 GLY B C 1
ATOM 1654 O O . GLY B 1 26 ? 14.909 -1.211 47.473 1.00 36.68 25 GLY B O 1
ATOM 1655 N N . PHE B 1 27 ? 15.979 0.329 48.718 1.00 33.65 26 PHE B N 1
ATOM 1656 C CA . PHE B 1 27 ? 15.045 1.418 48.460 1.00 33.78 26 PHE B CA 1
ATOM 1657 C C . PHE B 1 27 ? 15.182 1.935 47.013 1.00 39.34 26 PHE B C 1
ATOM 1658 O O . PHE B 1 27 ? 14.183 1.988 46.288 1.00 38.21 26 PHE B O 1
ATOM 1666 N N . HIS B 1 28 ? 16.410 2.301 46.597 1.00 36.55 27 HIS B N 1
ATOM 1667 C CA . HIS B 1 28 ? 16.663 2.826 45.251 1.00 38.40 27 HIS B CA 1
ATOM 1668 C C . HIS B 1 28 ? 16.678 1.727 44.185 1.00 42.67 27 HIS B C 1
ATOM 1669 O O . HIS B 1 28 ? 16.541 2.034 42.999 1.00 43.46 27 HIS B O 1
ATOM 1676 N N . GLY B 1 29 ? 16.832 0.473 44.613 1.00 39.11 28 GLY B N 1
ATOM 1677 C CA . GLY B 1 29 ? 16.814 -0.686 43.731 1.00 39.50 28 GLY B CA 1
ATOM 1678 C C . GLY B 1 29 ? 15.403 -1.162 43.427 1.00 43.53 28 GLY B C 1
ATOM 1679 O O . GLY B 1 29 ? 15.205 -2.043 42.577 1.00 43.66 28 GLY B O 1
ATOM 1680 N N . THR B 1 30 ? 14.411 -0.580 44.118 1.00 38.01 29 THR B N 1
ATOM 1681 C CA . THR B 1 30 ? 12.991 -0.929 43.971 1.00 36.20 29 THR B CA 1
ATOM 1682 C C . THR B 1 30 ? 12.215 0.213 43.323 1.00 38.40 29 THR B C 1
ATOM 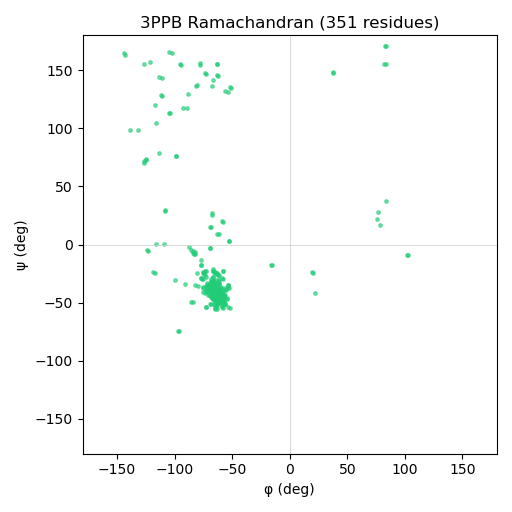1683 O O . THR B 1 30 ? 12.264 1.338 43.814 1.00 38.80 29 THR B O 1
ATOM 1687 N N . SER B 1 31 ? 11.449 -0.079 42.267 1.00 35.24 30 SER B N 1
ATOM 1688 C CA . SER B 1 31 ? 10.613 0.953 41.643 1.00 35.06 30 SER B CA 1
ATOM 1689 C C . SER B 1 31 ? 9.186 0.901 42.208 1.00 36.26 30 SER B C 1
ATOM 1690 O O . SER B 1 31 ? 8.732 -0.162 42.633 1.00 32.72 30 SER B O 1
ATOM 1693 N N . THR B 1 32 ? 8.462 2.040 42.139 1.00 33.27 31 THR B N 1
ATOM 1694 C CA . THR B 1 32 ? 7.068 2.093 42.599 1.00 33.06 31 THR B CA 1
ATOM 1695 C C . THR B 1 32 ? 6.170 1.181 41.763 1.00 33.83 31 THR B C 1
ATOM 1696 O O . THR B 1 32 ? 5.222 0.627 42.317 1.00 31.40 31 THR B O 1
ATOM 1700 N N . ALA B 1 33 ? 6.503 0.977 40.465 1.00 29.88 32 ALA B N 1
ATOM 1701 C CA . ALA B 1 33 ? 5.769 0.091 39.569 1.00 30.79 32 ALA B CA 1
ATOM 1702 C C . ALA B 1 33 ? 5.860 -1.353 40.068 1.00 31.30 32 ALA B C 1
ATOM 1703 O O . ALA B 1 33 ? 4.835 -2.018 40.183 1.00 31.81 32 ALA B O 1
ATOM 1705 N N . THR B 1 34 ? 7.071 -1.822 40.407 1.00 26.32 33 THR B N 1
ATOM 1706 C CA . THR B 1 34 ? 7.290 -3.150 40.999 1.00 26.67 33 THR B CA 1
ATOM 1707 C C . THR B 1 34 ? 6.482 -3.298 42.300 1.00 31.51 33 THR B C 1
ATOM 1708 O O . THR B 1 34 ? 5.805 -4.300 42.451 1.00 31.26 33 THR B O 1
ATOM 1712 N N . ILE B 1 35 ? 6.515 -2.283 43.208 1.00 28.09 34 ILE B N 1
ATOM 1713 C CA . ILE B 1 35 ? 5.763 -2.332 44.471 1.00 28.18 34 ILE B CA 1
ATOM 1714 C C . ILE B 1 35 ? 4.271 -2.524 44.198 1.00 34.21 34 ILE B C 1
ATOM 1715 O O . ILE B 1 35 ? 3.672 -3.446 44.761 1.00 35.47 34 ILE B O 1
ATOM 1720 N N . ALA B 1 36 ? 3.676 -1.639 43.381 1.00 29.88 35 ALA B N 1
ATOM 1721 C CA . ALA B 1 36 ? 2.250 -1.692 43.010 1.00 30.95 35 ALA B CA 1
ATOM 1722 C C . ALA B 1 36 ? 1.878 -3.055 42.385 1.00 35.79 35 ALA B C 1
ATOM 1723 O O . ALA B 1 36 ? 0.824 -3.617 42.712 1.00 37.63 35 ALA B O 1
ATOM 1725 N N . ARG B 1 37 ? 2.741 -3.569 41.477 1.00 29.94 36 ARG B N 1
ATOM 1726 C CA . ARG B 1 37 ? 2.526 -4.846 40.792 1.00 30.82 36 ARG B CA 1
ATOM 1727 C C . ARG B 1 37 ? 2.512 -6.001 41.798 1.00 34.37 36 ARG B C 1
ATOM 1728 O O . ARG B 1 37 ? 1.541 -6.751 41.841 1.00 33.71 36 ARG B O 1
ATOM 1736 N N . GLU B 1 38 ? 3.554 -6.101 42.629 1.00 30.92 37 GLU B N 1
ATOM 1737 C CA . GLU B 1 38 ? 3.662 -7.150 43.638 1.00 32.11 37 GLU B CA 1
ATOM 1738 C C . GLU B 1 38 ? 2.574 -7.022 44.739 1.00 36.54 37 GLU B C 1
ATOM 1739 O O . GLU B 1 38 ? 2.131 -8.032 45.243 1.00 37.23 37 GLU B O 1
ATOM 1745 N N . ALA B 1 39 ? 2.118 -5.802 45.069 1.00 33.38 38 ALA B N 1
ATOM 1746 C CA . ALA B 1 39 ? 1.050 -5.579 46.051 1.00 32.80 38 ALA B CA 1
ATOM 1747 C C . ALA B 1 39 ? -0.345 -5.883 45.466 1.00 35.01 38 ALA B C 1
ATOM 1748 O O . ALA B 1 39 ? -1.312 -5.972 46.219 1.00 33.82 38 ALA B O 1
ATOM 1750 N N . GLY B 1 40 ? -0.432 -6.026 44.148 1.00 31.27 39 GLY B N 1
ATOM 1751 C CA . GLY B 1 40 ? -1.686 -6.292 43.446 1.00 31.39 39 GLY B CA 1
ATOM 1752 C C . GLY B 1 40 ? -2.570 -5.061 43.299 1.00 36.88 39 GLY B C 1
ATOM 1753 O O . GLY B 1 40 ? -3.794 -5.184 43.232 1.00 37.76 39 GLY B O 1
ATOM 1754 N N . VAL B 1 41 ? -1.967 -3.859 43.255 1.00 33.81 40 VAL B N 1
ATOM 1755 C CA . VAL B 1 41 ? -2.702 -2.598 43.130 1.00 34.99 40 VAL B CA 1
ATOM 1756 C C . VAL B 1 41 ? -2.255 -1.828 41.864 1.00 38.09 40 VAL B C 1
ATOM 1757 O O . VAL B 1 41 ? -1.130 -2.020 41.381 1.00 37.82 40 VAL B O 1
ATOM 1761 N N . ALA B 1 42 ? -3.118 -0.937 41.362 1.00 32.93 41 ALA B N 1
ATOM 1762 C CA . ALA B 1 42 ? -2.782 -0.071 40.240 1.00 33.13 41 ALA B CA 1
ATOM 1763 C C . ALA B 1 42 ? -1.823 1.004 40.745 1.00 38.44 41 ALA B C 1
ATOM 1764 O O . ALA B 1 42 ? -1.941 1.402 41.910 1.00 36.16 41 ALA B O 1
ATOM 1766 N N . THR B 1 43 ? -0.885 1.474 39.897 1.00 36.12 42 THR B N 1
ATOM 1767 C CA . THR B 1 43 ? 0.098 2.497 40.286 1.00 37.08 42 THR B CA 1
ATOM 1768 C C . THR B 1 43 ? -0.602 3.736 40.866 1.00 42.91 42 THR B C 1
ATOM 1769 O O . THR B 1 43 ? -0.080 4.336 41.804 1.00 42.51 42 THR B O 1
ATOM 1773 N N . GLY B 1 44 ? -1.787 4.059 40.334 1.00 40.46 43 GLY B N 1
ATOM 1774 C CA . GLY B 1 44 ? -2.610 5.175 40.794 1.00 41.73 43 GLY B CA 1
ATOM 1775 C C . GLY B 1 44 ? -3.010 5.054 42.250 1.00 45.22 43 GLY B C 1
ATOM 1776 O O . GLY B 1 44 ? -2.943 6.035 42.994 1.00 43.92 43 GLY B O 1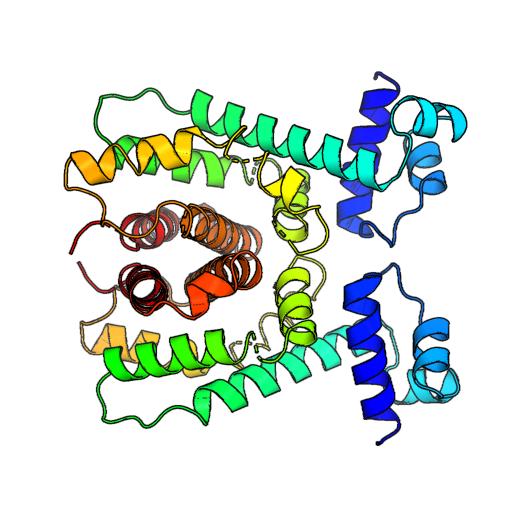
ATOM 1777 N N . THR B 1 45 ? -3.383 3.826 42.672 1.00 42.69 44 THR B N 1
ATOM 1778 C CA . THR B 1 45 ? -3.740 3.501 44.068 1.00 42.33 44 THR B CA 1
ATOM 1779 C C . THR B 1 45 ? -2.522 3.663 44.984 1.00 43.52 44 THR B C 1
ATOM 1780 O O . THR B 1 45 ? -2.672 4.132 46.115 1.00 44.71 44 THR B O 1
ATOM 1784 N N . LEU B 1 46 ? -1.320 3.266 44.510 1.00 36.58 45 LEU B N 1
ATOM 1785 C CA . LEU B 1 46 ? -0.101 3.408 45.312 1.00 34.95 45 LEU B CA 1
ATOM 1786 C C . LEU B 1 46 ? 0.168 4.883 45.631 1.00 37.33 45 LEU B C 1
ATOM 1787 O O . LEU B 1 46 ? 0.498 5.206 46.777 1.00 35.42 45 LEU B O 1
ATOM 1792 N N . PHE B 1 47 ? 0.052 5.766 44.611 1.00 33.94 46 PHE B N 1
ATOM 1793 C CA . PHE B 1 47 ? 0.360 7.187 44.786 1.00 33.98 46 PHE B CA 1
ATOM 1794 C C . PHE B 1 47 ? -0.694 7.930 45.587 1.00 40.30 46 PHE B C 1
ATOM 1795 O O . PHE B 1 47 ? -0.352 8.946 46.189 1.00 38.67 46 PHE B O 1
ATOM 1803 N N . HIS B 1 48 ? -1.940 7.410 45.648 1.00 40.93 47 HIS B N 1
ATOM 1804 C CA . HIS B 1 48 ? -3.014 7.988 46.457 1.00 44.37 47 HIS B CA 1
ATOM 1805 C C . HIS B 1 48 ? -2.623 7.905 47.929 1.00 47.66 47 HIS B C 1
ATOM 1806 O O . HIS B 1 48 ? -2.588 8.928 48.618 1.00 47.79 47 HIS B O 1
ATOM 1813 N N . HIS B 1 49 ? -2.273 6.678 48.380 1.00 42.09 48 HIS B N 1
ATOM 1814 C CA . HIS B 1 49 ? -1.870 6.386 49.748 1.00 40.73 48 HIS B CA 1
ATOM 1815 C C . HIS B 1 49 ? -0.484 6.945 50.040 1.00 39.91 48 HIS B C 1
ATOM 1816 O O . HIS B 1 49 ? -0.246 7.359 51.159 1.00 38.91 48 HIS B O 1
ATOM 1823 N N . PHE B 1 50 ? 0.435 6.948 49.052 1.00 34.43 49 PHE B N 1
ATOM 1824 C CA . PHE B 1 50 ? 1.817 7.382 49.265 1.00 33.24 49 PHE B CA 1
ATOM 1825 C C . PHE B 1 50 ? 2.279 8.220 48.071 1.00 39.89 49 PHE B C 1
ATOM 1826 O O . PHE B 1 50 ? 2.677 7.656 47.051 1.00 39.42 49 PHE B O 1
ATOM 1834 N N . PRO B 1 51 ? 2.240 9.580 48.186 1.00 38.56 50 PRO B N 1
ATOM 1835 C CA . PRO B 1 51 ? 2.592 10.445 47.036 1.00 39.30 50 PRO B CA 1
ATOM 1836 C C . PRO B 1 51 ? 4.002 10.242 46.463 1.00 43.20 50 PRO B C 1
ATOM 1837 O O . PRO B 1 51 ? 4.221 10.541 45.296 1.00 43.47 50 PRO B O 1
ATOM 1841 N N . SER B 1 52 ? 4.931 9.698 47.252 1.00 38.21 51 SER B N 1
ATOM 1842 C CA . SER B 1 52 ? 6.293 9.422 46.785 1.00 36.73 51 SER B CA 1
ATOM 1843 C C . SER B 1 52 ? 6.794 8.123 47.428 1.00 38.04 51 SER B C 1
ATOM 1844 O O . SER B 1 52 ? 6.209 7.656 48.415 1.00 36.77 51 SER B O 1
ATOM 1847 N N . LYS B 1 53 ? 7.876 7.558 46.877 1.00 33.07 52 LYS B N 1
ATOM 1848 C CA . LYS B 1 53 ? 8.489 6.331 47.385 1.00 32.18 52 LYS B CA 1
ATOM 1849 C C . LYS B 1 53 ? 9.134 6.623 48.753 1.00 33.91 52 LYS B C 1
ATOM 1850 O O . LYS B 1 53 ? 9.152 5.757 49.626 1.00 33.76 52 LYS B O 1
ATOM 1856 N N . GLU B 1 54 ? 9.624 7.853 48.922 1.00 28.83 53 GLU B N 1
ATOM 1857 C CA . GLU B 1 54 ? 10.204 8.414 50.148 1.00 29.56 53 GLU B CA 1
ATOM 1858 C C . GLU B 1 54 ? 9.164 8.394 51.291 1.00 33.69 53 GLU B C 1
ATOM 1859 O O . GLU B 1 54 ? 9.471 7.906 52.383 1.00 33.75 53 GLU B O 1
ATOM 1865 N N . GLN B 1 55 ? 7.922 8.873 51.017 1.00 27.86 54 GLN B N 1
ATOM 1866 C CA . GLN B 1 55 ? 6.839 8.874 51.996 1.00 28.06 54 GLN B CA 1
ATOM 1867 C C . GLN B 1 55 ? 6.437 7.461 52.385 1.00 33.02 54 GLN B C 1
ATOM 1868 O O . GLN B 1 55 ? 6.175 7.212 53.562 1.00 33.54 54 GLN B O 1
ATOM 1874 N N . LEU B 1 56 ? 6.413 6.520 51.400 1.00 28.92 55 LEU B N 1
ATOM 1875 C CA . LEU B 1 56 ? 6.107 5.118 51.658 1.00 27.05 55 LEU B CA 1
ATOM 1876 C C . LEU B 1 56 ? 7.175 4.520 52.596 1.00 29.36 55 LEU B C 1
ATOM 1877 O O . LEU B 1 56 ? 6.807 3.854 53.551 1.00 28.79 55 LEU B O 1
ATOM 1882 N N . LEU B 1 57 ? 8.472 4.783 52.351 1.00 26.45 56 LEU B N 1
ATOM 1883 C CA . LEU B 1 57 ? 9.536 4.297 53.240 1.00 27.23 56 LEU B CA 1
ATOM 1884 C C . LEU B 1 57 ? 9.382 4.884 54.658 1.00 33.12 56 LEU B C 1
ATOM 1885 O O . LEU B 1 57 ? 9.570 4.170 55.642 1.00 33.63 56 LEU B O 1
ATOM 1890 N N . GLU B 1 58 ? 9.052 6.175 54.754 1.00 31.09 57 GLU B N 1
ATOM 1891 C CA . GLU B 1 58 ? 8.905 6.860 56.047 1.00 31.42 57 GLU B CA 1
ATOM 1892 C C . GLU B 1 58 ? 7.727 6.297 56.847 1.00 32.64 57 GLU B C 1
ATOM 1893 O O . GLU B 1 58 ? 7.866 6.056 58.049 1.00 30.74 57 GLU B O 1
ATOM 1899 N N . GLN B 1 59 ? 6.588 6.048 56.170 1.00 29.96 58 GLN B N 1
ATOM 1900 C CA . GLN B 1 59 ? 5.391 5.496 56.807 1.00 30.88 58 GLN B CA 1
ATOM 1901 C C . GLN B 1 59 ? 5.631 4.055 57.224 1.00 32.13 58 GLN B C 1
ATOM 1902 O O . GLN B 1 59 ? 5.210 3.664 58.306 1.00 30.35 58 GLN B O 1
ATOM 1908 N N . LEU B 1 60 ? 6.336 3.280 56.390 1.00 28.63 59 LEU B N 1
ATOM 1909 C CA . LEU B 1 60 ? 6.716 1.904 56.723 1.00 26.29 59 LEU B CA 1
ATOM 1910 C C . LEU B 1 60 ? 7.638 1.906 57.958 1.00 30.48 59 LEU B C 1
ATOM 1911 O O . LEU B 1 60 ? 7.410 1.149 58.903 1.00 30.69 59 LEU B O 1
ATOM 1916 N N . PHE B 1 61 ? 8.677 2.747 57.929 1.00 26.92 60 PHE B N 1
ATOM 1917 C CA . PHE B 1 61 ? 9.674 2.883 58.997 1.00 27.09 60 PHE B CA 1
ATOM 1918 C C . PHE B 1 61 ? 9.002 3.146 60.342 1.00 29.97 60 PHE B C 1
ATOM 1919 O O . PHE B 1 61 ? 9.232 2.398 61.289 1.00 29.42 60 PHE B O 1
ATOM 1927 N N . LEU B 1 62 ? 8.141 4.182 60.412 1.00 26.63 61 LEU B N 1
ATOM 1928 C CA . LEU B 1 62 ? 7.440 4.560 61.639 1.00 26.95 61 LEU B CA 1
ATOM 1929 C C . LEU B 1 62 ? 6.465 3.473 62.076 1.00 30.50 61 LEU B C 1
ATOM 1930 O O . LEU B 1 62 ? 6.333 3.224 63.273 1.00 30.21 61 LEU B O 1
ATOM 1935 N N . GLY B 1 63 ? 5.840 2.809 61.103 1.00 27.62 62 GLY B N 1
ATOM 1936 C CA . GLY B 1 63 ? 4.902 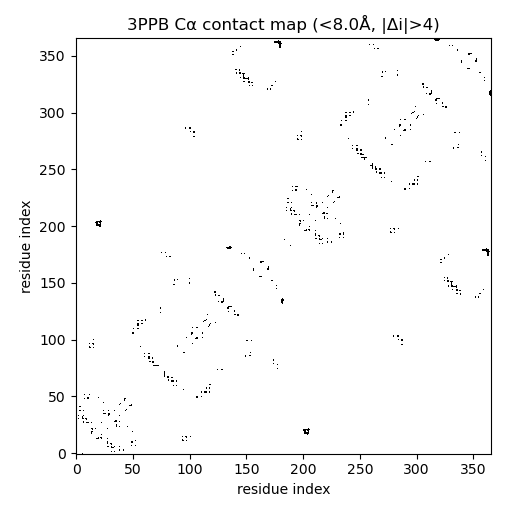1.710 61.331 1.00 27.46 62 GLY B CA 1
ATOM 1937 C C . GLY B 1 63 ? 5.557 0.536 62.014 1.00 30.72 62 GLY B C 1
ATOM 1938 O O . GLY B 1 63 ? 5.054 0.057 63.030 1.00 30.23 62 GLY B O 1
ATOM 1939 N N . VAL B 1 64 ? 6.714 0.078 61.483 1.00 26.34 63 VAL B N 1
ATOM 1940 C CA . VAL B 1 64 ? 7.468 -1.043 62.063 1.00 23.98 63 VAL B CA 1
ATOM 1941 C C . VAL B 1 64 ? 8.013 -0.615 63.447 1.00 29.90 63 VAL B C 1
ATOM 1942 O O . VAL B 1 64 ? 7.904 -1.385 64.397 1.00 30.15 63 VAL B O 1
ATOM 1946 N N . LYS B 1 65 ? 8.547 0.613 63.570 1.00 27.55 64 LYS B N 1
ATOM 1947 C CA . LYS B 1 65 ? 9.021 1.121 64.881 1.00 27.10 64 LYS B CA 1
ATOM 1948 C C . LYS B 1 65 ? 7.866 1.084 65.914 1.00 32.80 64 LYS B C 1
ATOM 1949 O O . LYS B 1 65 ? 8.080 0.622 67.026 1.00 34.11 64 LYS B O 1
ATOM 1955 N N . GLN B 1 66 ? 6.631 1.501 65.516 1.00 29.35 65 GLN B N 1
ATOM 1956 C CA . GLN B 1 66 ? 5.471 1.470 66.413 1.00 29.03 65 GLN B CA 1
ATOM 1957 C C . GLN B 1 66 ? 5.126 0.027 66.826 1.00 31.66 65 GLN B C 1
ATOM 1958 O O . GLN B 1 66 ? 4.902 -0.207 67.998 1.00 32.91 65 GLN B O 1
ATOM 1964 N N . GLU B 1 67 ? 5.134 -0.928 65.891 1.00 26.04 66 GLU B N 1
ATOM 1965 C CA . GLU B 1 67 ? 4.910 -2.352 66.202 1.00 26.35 66 GLU B CA 1
ATOM 1966 C C . GLU B 1 67 ? 5.927 -2.879 67.225 1.00 30.20 66 GLU B C 1
ATOM 1967 O O . GLU B 1 67 ? 5.549 -3.555 68.184 1.00 30.91 66 GLU B O 1
ATOM 1973 N N . PHE B 1 68 ? 7.220 -2.563 67.008 1.00 24.52 67 PHE B N 1
ATOM 1974 C CA . PHE B 1 68 ? 8.313 -2.951 67.902 1.00 23.49 67 PHE B CA 1
ATOM 1975 C C . PHE B 1 68 ? 8.086 -2.373 69.312 1.00 28.48 67 PHE B C 1
ATOM 1976 O O . PHE B 1 68 ? 8.143 -3.109 70.301 1.00 28.65 67 PHE B O 1
ATOM 1984 N N . ALA B 1 69 ? 7.797 -1.064 69.391 1.00 26.71 68 ALA B N 1
ATOM 1985 C CA . ALA B 1 69 ? 7.573 -0.347 70.647 1.00 27.34 68 ALA B CA 1
ATOM 1986 C C . ALA B 1 69 ? 6.387 -0.935 71.396 1.00 34.19 68 ALA B C 1
ATOM 1987 O O . ALA B 1 69 ? 6.500 -1.206 72.589 1.00 34.74 68 ALA B O 1
ATOM 1989 N N . ASP B 1 70 ? 5.281 -1.215 70.670 1.00 33.27 69 ASP B N 1
ATOM 1990 C CA . ASP B 1 70 ? 4.057 -1.816 71.205 1.00 33.55 69 ASP B CA 1
ATOM 1991 C C . ASP B 1 70 ? 4.312 -3.221 71.767 1.00 37.94 69 ASP B C 1
ATOM 1992 O O . ASP B 1 70 ? 3.863 -3.505 72.870 1.00 38.49 69 ASP B O 1
ATOM 1997 N N . ALA B 1 71 ? 5.054 -4.078 71.028 1.00 34.07 70 ALA B N 1
ATOM 1998 C CA . ALA B 1 71 ? 5.359 -5.458 71.433 1.00 34.03 70 ALA B CA 1
ATOM 1999 C C . ALA B 1 71 ? 6.212 -5.523 72.688 1.00 37.33 70 ALA B C 1
ATOM 2000 O O . ALA B 1 71 ? 5.891 -6.295 73.598 1.00 37.21 70 ALA B O 1
ATOM 2002 N N . ILE B 1 72 ? 7.284 -4.713 72.755 1.00 32.42 71 ILE B N 1
ATOM 2003 C CA . ILE B 1 72 ? 8.197 -4.764 73.891 1.00 31.52 71 ILE B CA 1
ATOM 2004 C C . ILE B 1 72 ? 7.543 -4.183 75.149 1.00 40.40 71 ILE B C 1
ATOM 2005 O O . ILE B 1 72 ? 7.721 -4.764 76.227 1.00 41.13 71 ILE B O 1
ATOM 2010 N N . GLN B 1 73 ? 6.714 -3.130 75.014 1.00 38.59 72 GLN B N 1
ATOM 2011 C CA . GLN B 1 73 ? 6.029 -2.534 76.169 1.00 39.81 72 GLN B CA 1
ATOM 2012 C C . GLN B 1 73 ? 4.915 -3.445 76.685 1.00 44.23 72 GLN B C 1
ATOM 2013 O O . GLN B 1 73 ? 4.759 -3.561 77.893 1.00 45.86 72 GLN B O 1
ATOM 2019 N N . ALA B 1 74 ? 4.185 -4.126 75.788 1.00 39.44 73 ALA B N 1
ATOM 2020 C CA . ALA B 1 74 ? 3.106 -5.056 76.152 1.00 40.12 73 ALA B CA 1
ATOM 2021 C C . ALA B 1 74 ? 3.631 -6.306 76.883 1.00 45.29 73 ALA B C 1
ATOM 2022 O O . ALA B 1 74 ? 2.869 -6.938 77.621 1.00 46.09 73 ALA B O 1
ATOM 2024 N N . SER B 1 75 ? 4.919 -6.647 76.692 1.00 41.24 74 SER B N 1
ATOM 2025 C CA A SER B 1 75 ? 5.530 -7.826 77.304 0.50 41.74 74 SER B CA 1
ATOM 2026 C CA B SER B 1 75 ? 5.533 -7.823 77.312 0.50 41.72 74 SER B CA 1
ATOM 2027 C C . SER B 1 75 ? 6.088 -7.541 78.715 1.00 47.30 74 SER B C 1
ATOM 2028 O O . SER B 1 75 ? 6.529 -8.471 79.387 1.00 48.46 74 SER B O 1
ATOM 2033 N N . VAL B 1 76 ? 6.078 -6.271 79.171 1.00 44.73 75 VAL B N 1
ATOM 2034 C CA . VAL B 1 76 ? 6.614 -5.936 80.498 1.00 45.32 75 VAL B CA 1
ATOM 2035 C C . VAL B 1 76 ? 5.559 -6.053 81.605 1.00 52.21 75 VAL B C 1
ATOM 2036 O O . VAL B 1 76 ? 4.494 -5.449 81.492 1.00 53.88 75 VAL B O 1
ATOM 2040 N N . SER B 1 77 ? 5.901 -6.788 82.695 1.00 48.59 76 SER B N 1
ATOM 2041 C CA . SER B 1 77 ? 5.134 -6.916 83.937 1.00 49.83 76 SER B CA 1
ATOM 2042 C C . SER B 1 77 ? 5.983 -6.247 85.027 1.00 53.85 76 SER B C 1
ATOM 2043 O O . SER B 1 77 ? 6.736 -6.919 85.731 1.00 51.10 76 SER B O 1
ATOM 2046 N N . SER B 1 78 ? 5.939 -4.900 85.072 1.00 52.40 77 SER B N 1
ATOM 2047 C CA . SER B 1 78 ? 6.732 -4.075 85.986 1.00 52.72 77 SER B CA 1
ATOM 2048 C C . SER B 1 78 ? 6.331 -4.247 87.455 1.00 57.55 77 SER B C 1
ATOM 2049 O O . SER B 1 78 ? 5.148 -4.263 87.786 1.00 59.11 77 SER B O 1
ATOM 2052 N N . ARG B 1 79 ? 7.338 -4.351 88.324 1.00 53.55 78 ARG B N 1
ATOM 2053 C CA . ARG B 1 79 ? 7.204 -4.490 89.778 1.00 54.77 78 ARG B CA 1
ATOM 2054 C C . ARG B 1 79 ? 7.814 -3.253 90.475 1.00 58.15 78 ARG B C 1
ATOM 2055 O O . ARG B 1 79 ? 7.831 -3.166 91.699 1.00 59.61 78 ARG B O 1
ATOM 2063 N N . GLY B 1 80 ? 8.313 -2.317 89.674 1.00 52.35 79 GLY B N 1
ATOM 2064 C CA . GLY B 1 80 ? 8.943 -1.095 90.155 1.00 51.27 79 GLY B CA 1
ATOM 2065 C C . GLY B 1 80 ? 10.460 -1.084 90.122 1.00 51.08 79 GLY B C 1
ATOM 2066 O O . GLY B 1 80 ? 11.068 -0.036 90.377 1.00 51.31 79 GLY B O 1
ATOM 2067 N N . ASP B 1 81 ? 11.093 -2.250 89.841 1.00 42.39 80 ASP B N 1
ATOM 2068 C CA . ASP B 1 81 ? 12.543 -2.355 89.780 1.00 39.31 80 ASP B CA 1
ATOM 2069 C C . ASP B 1 81 ? 12.988 -2.049 88.358 1.00 42.08 80 ASP B C 1
ATOM 2070 O O . ASP B 1 81 ? 12.620 -2.760 87.403 1.00 42.06 80 ASP B O 1
ATOM 2075 N N . LEU B 1 82 ? 13.776 -0.972 88.219 1.00 36.50 81 LEU B N 1
ATOM 2076 C CA . LEU B 1 82 ? 14.227 -0.498 86.926 1.00 35.01 81 LEU B CA 1
ATOM 2077 C C . LEU B 1 82 ? 15.076 -1.546 86.191 1.00 36.30 81 LEU B C 1
ATOM 2078 O O . LEU B 1 82 ? 14.854 -1.761 85.003 1.00 36.78 81 LEU B O 1
ATOM 2083 N N . LYS B 1 83 ? 16.067 -2.147 86.874 1.00 30.59 82 LYS B N 1
ATOM 2084 C CA . LYS B 1 83 ? 16.934 -3.134 86.253 1.00 29.73 82 LYS B CA 1
ATOM 2085 C C . LYS B 1 83 ? 16.118 -4.334 85.741 1.00 35.13 82 LYS B C 1
ATOM 2086 O O . LYS B 1 83 ? 16.367 -4.820 84.638 1.00 33.76 82 LYS B O 1
ATOM 2092 N N . GLN B 1 84 ? 15.132 -4.786 86.533 1.00 34.13 83 GLN B N 1
ATOM 2093 C CA . GLN B 1 84 ? 14.262 -5.896 86.159 1.00 34.96 83 GLN B CA 1
ATOM 2094 C C . GLN B 1 84 ? 13.429 -5.537 84.934 1.00 39.16 83 GLN B C 1
ATOM 2095 O O . GLN B 1 84 ? 13.304 -6.370 84.037 1.00 37.28 83 GLN B O 1
ATOM 2101 N N . ASP B 1 85 ? 12.889 -4.281 84.887 1.00 37.02 84 ASP B N 1
ATOM 2102 C CA . ASP B 1 85 ? 12.088 -3.778 83.764 1.00 36.97 84 ASP B CA 1
ATOM 2103 C C . ASP B 1 85 ? 12.940 -3.632 82.519 1.00 36.97 84 ASP B C 1
ATOM 2104 O O . ASP B 1 85 ? 12.491 -3.993 81.433 1.00 35.08 84 ASP B O 1
ATOM 2109 N N . ALA B 1 86 ? 14.193 -3.151 82.684 1.00 31.74 85 ALA B N 1
ATOM 2110 C CA . ALA B 1 86 ? 15.152 -3.014 81.583 1.00 29.28 85 ALA B CA 1
ATOM 2111 C C . ALA B 1 86 ? 15.480 -4.408 81.016 1.00 30.44 85 ALA B C 1
ATOM 2112 O O . ALA B 1 86 ? 15.559 -4.570 79.807 1.00 28.83 85 ALA B O 1
ATOM 2114 N N . GLU B 1 87 ? 15.596 -5.429 81.898 1.00 26.47 86 GLU B N 1
ATOM 2115 C CA . GLU B 1 87 ? 15.873 -6.802 81.503 1.00 26.23 86 GLU B CA 1
ATOM 2116 C C . GLU B 1 87 ? 14.723 -7.385 80.682 1.00 29.98 86 GLU B C 1
ATOM 2117 O O . GLU B 1 87 ? 14.968 -7.971 79.618 1.00 27.35 86 GLU B O 1
ATOM 2123 N N . GLN B 1 88 ? 13.476 -7.209 81.159 1.00 28.50 87 GLN B N 1
ATOM 2124 C CA . GLN B 1 88 ? 12.264 -7.645 80.445 1.00 28.73 87 GLN B CA 1
ATOM 2125 C C . GLN B 1 88 ? 12.159 -6.952 79.082 1.00 32.81 87 GLN B C 1
ATOM 2126 O O . GLN B 1 88 ? 11.829 -7.607 78.095 1.00 32.78 87 GLN B O 1
ATOM 2132 N N . LEU B 1 89 ? 12.445 -5.630 79.021 1.00 29.04 88 LEU B N 1
ATOM 2133 C CA . LEU B 1 89 ? 12.374 -4.881 77.760 1.00 29.02 88 LEU B CA 1
ATOM 2134 C C . LEU B 1 89 ? 13.424 -5.363 76.768 1.00 29.48 88 LEU B C 1
ATOM 2135 O O . LEU B 1 89 ? 13.132 -5.505 75.586 1.00 28.56 88 LEU B O 1
ATOM 2140 N N . TRP B 1 90 ? 14.649 -5.604 77.257 1.00 25.68 89 TRP B N 1
ATOM 2141 C CA . TRP B 1 90 ? 15.753 -6.059 76.438 1.00 24.99 89 TRP B CA 1
ATOM 2142 C C . TRP B 1 90 ? 15.453 -7.448 75.844 1.00 27.78 89 TRP B C 1
ATOM 2143 O O . TRP B 1 90 ? 15.595 -7.634 74.640 1.00 27.68 89 TRP B O 1
ATOM 2154 N N . PHE B 1 91 ? 14.992 -8.392 76.668 1.00 24.08 90 PHE B N 1
ATOM 2155 C CA . PHE B 1 91 ? 14.710 -9.728 76.154 1.00 24.89 90 PHE B CA 1
ATOM 2156 C C . PHE B 1 91 ? 13.438 -9.741 75.307 1.00 31.27 90 PHE B C 1
ATOM 2157 O O . PHE B 1 91 ? 13.387 -10.510 74.357 1.00 32.09 90 PHE B O 1
ATOM 2165 N N . ALA B 1 92 ? 12.486 -8.817 75.544 1.00 28.11 91 ALA B N 1
ATOM 2166 C CA . ALA B 1 92 ? 11.301 -8.721 74.680 1.00 26.99 91 ALA B CA 1
ATOM 2167 C C . ALA B 1 92 ? 11.701 -8.180 73.295 1.00 29.94 91 ALA B C 1
ATOM 2168 O O . ALA B 1 92 ? 11.162 -8.625 72.277 1.00 28.86 91 ALA B O 1
ATOM 2170 N N . ALA B 1 93 ? 12.672 -7.241 73.259 1.00 25.67 92 ALA B N 1
ATOM 2171 C CA . ALA B 1 93 ? 13.181 -6.653 72.013 1.00 24.34 92 ALA B CA 1
ATOM 2172 C C . ALA B 1 93 ? 13.904 -7.726 71.189 1.00 28.40 92 ALA B C 1
ATOM 2173 O O . ALA B 1 93 ? 13.637 -7.871 70.000 1.00 26.41 92 ALA B O 1
ATOM 2175 N N . LEU B 1 94 ? 14.784 -8.501 71.842 1.00 25.25 93 LEU B N 1
ATOM 2176 C CA . LEU B 1 94 ? 15.539 -9.574 71.191 1.00 24.91 93 LEU B CA 1
ATOM 2177 C C . LEU B 1 94 ? 14.596 -10.698 70.748 1.00 29.26 93 LEU B C 1
ATOM 2178 O O . LEU B 1 94 ? 14.767 -11.206 69.643 1.00 29.31 93 LEU B O 1
ATOM 2183 N N . THR B 1 95 ? 13.551 -11.016 71.540 1.00 27.72 94 THR B N 1
ATOM 2184 C CA . THR B 1 95 ? 12.543 -12.034 71.154 1.00 29.26 94 THR B CA 1
ATOM 2185 C C . THR B 1 95 ? 11.816 -11.570 69.897 1.00 34.44 94 THR B C 1
ATOM 2186 O O . THR B 1 95 ? 11.631 -12.355 68.971 1.00 37.24 94 THR B O 1
ATOM 2190 N N . TRP B 1 96 ? 11.457 -10.282 69.854 1.00 29.97 95 TRP B N 1
ATOM 2191 C CA . TRP B 1 96 ? 10.756 -9.692 68.718 1.00 29.16 95 TRP B CA 1
ATOM 2192 C C . TRP B 1 96 ? 11.624 -9.805 67.466 1.00 33.51 95 TRP B C 1
ATOM 2193 O O . TRP B 1 96 ? 11.110 -10.183 66.415 1.00 32.24 95 TRP B O 1
ATOM 2204 N N . ALA B 1 97 ? 12.935 -9.508 67.586 1.00 28.67 96 ALA B N 1
ATOM 2205 C CA . ALA B 1 97 ? 13.906 -9.589 66.480 1.00 26.51 96 ALA B CA 1
ATOM 2206 C C . ALA B 1 97 ? 13.983 -11.014 65.882 1.00 30.00 96 ALA B C 1
ATOM 2207 O O . ALA B 1 97 ? 14.057 -11.173 64.657 1.00 30.36 96 ALA B O 1
ATOM 2217 N N . ALA B 1 99 ? 11.579 -13.340 66.243 1.00 29.34 98 ALA B N 1
ATOM 2218 C CA . ALA B 1 99 ? 10.225 -13.693 65.784 1.00 30.28 98 ALA B CA 1
ATOM 2219 C C . ALA B 1 99 ? 9.834 -13.015 64.464 1.00 34.79 98 ALA B C 1
ATOM 2220 O O . ALA B 1 99 ? 8.959 -13.536 63.779 1.00 36.22 98 ALA B O 1
ATOM 2222 N N . ASN B 1 100 ? 10.441 -11.855 64.116 1.00 30.56 99 ASN B N 1
ATOM 2223 C CA . ASN B 1 100 ? 10.098 -11.077 62.893 1.00 28.73 99 ASN B CA 1
ATOM 2224 C C . ASN B 1 100 ? 11.356 -10.847 62.047 1.00 30.84 99 ASN B C 1
ATOM 2225 O O . ASN B 1 100 ? 11.897 -9.735 62.043 1.00 27.03 99 ASN B O 1
ATOM 2230 N N . PRO B 1 101 ? 11.858 -11.898 61.356 1.00 29.60 100 PRO B N 1
ATOM 2231 C CA . PRO B 1 101 ? 13.138 -11.761 60.639 1.00 30.93 100 PRO B CA 1
ATOM 2232 C C . PRO B 1 101 ? 13.152 -10.705 59.527 1.00 36.20 100 PRO B C 1
ATOM 2233 O O . PRO B 1 101 ? 14.180 -10.035 59.362 1.00 36.16 100 PRO B O 1
ATOM 2237 N N . LEU B 1 102 ? 12.023 -10.509 58.817 1.00 30.82 101 LEU B N 1
ATOM 2238 C CA . LEU B 1 102 ? 11.947 -9.499 57.758 1.00 30.92 101 LEU B CA 1
ATOM 2239 C C . LEU B 1 102 ? 12.012 -8.070 58.323 1.00 32.03 101 LEU B C 1
ATOM 2240 O O . LEU B 1 102 ? 12.839 -7.268 57.874 1.00 30.93 101 LEU B O 1
ATOM 2245 N N . LYS B 1 103 ? 11.165 -7.763 59.324 1.00 27.70 102 LYS B N 1
ATOM 2246 C CA . LYS B 1 103 ? 11.121 -6.456 59.965 1.00 26.72 102 LYS B CA 1
ATOM 2247 C C . LYS B 1 103 ? 12.425 -6.150 60.696 1.00 31.82 102 LYS B C 1
ATOM 2248 O O . LYS B 1 103 ? 12.850 -4.995 60.703 1.00 31.97 102 LYS B O 1
ATOM 2254 N N . GLN B 1 104 ? 13.089 -7.188 61.259 1.00 28.20 103 GLN B N 1
ATOM 2255 C CA . GLN B 1 104 ? 14.378 -7.032 61.923 1.00 27.13 103 GLN B CA 1
ATOM 2256 C C . GLN B 1 104 ? 15.474 -6.712 60.895 1.00 29.11 103 GLN B C 1
ATOM 2257 O O . GLN B 1 104 ? 16.267 -5.783 61.126 1.00 28.94 103 GLN B O 1
ATOM 2263 N N . ALA B 1 105 ? 15.481 -7.415 59.743 1.00 24.27 104 ALA B N 1
ATOM 2264 C CA . ALA B 1 105 ? 16.439 -7.136 58.655 1.00 24.52 104 ALA B CA 1
ATOM 2265 C C . ALA B 1 105 ? 16.263 -5.679 58.165 1.00 28.79 104 ALA B C 1
ATOM 2266 O O . ALA B 1 105 ? 17.252 -5.006 57.899 1.00 27.78 104 ALA B O 1
ATOM 2268 N N . PHE B 1 106 ? 14.992 -5.183 58.115 1.00 25.86 105 PHE B N 1
ATOM 2269 C CA . PHE B 1 106 ? 14.605 -3.812 57.753 1.00 24.47 105 PHE B CA 1
ATOM 2270 C C . PHE B 1 106 ? 15.235 -2.827 58.736 1.00 29.17 105 PHE B C 1
ATOM 2271 O O . PHE B 1 106 ? 15.766 -1.804 58.297 1.00 28.63 105 PHE B O 1
ATOM 2279 N N . PHE B 1 107 ? 15.242 -3.150 60.063 1.00 26.73 106 PHE B N 1
ATOM 2280 C CA . PHE B 1 107 ? 15.899 -2.281 61.066 1.00 24.73 106 PHE B CA 1
ATOM 2281 C C . PHE B 1 107 ? 17.420 -2.280 60.833 1.00 30.19 106 PHE B C 1
ATOM 2282 O O . PHE B 1 107 ? 18.038 -1.218 60.819 1.00 30.31 106 PHE B O 1
ATOM 2290 N N . GLN B 1 108 ? 18.028 -3.476 60.635 1.00 28.83 107 GLN B N 1
ATOM 2291 C CA . GLN B 1 108 ? 19.473 -3.587 60.378 1.00 29.77 107 GLN B CA 1
ATOM 2292 C C . GLN B 1 108 ? 19.873 -2.745 59.164 1.00 36.03 107 GLN B C 1
ATOM 2293 O O . GLN B 1 108 ? 20.903 -2.075 59.200 1.00 40.02 107 GLN B O 1
ATOM 2299 N N . LEU B 1 109 ? 19.025 -2.690 58.145 1.00 29.55 108 LEU B N 1
ATOM 2300 C CA . LEU B 1 109 ? 19.332 -1.896 56.964 1.00 29.62 108 LEU B CA 1
ATOM 2301 C C . LEU B 1 109 ? 19.016 -0.401 57.081 1.00 35.82 108 LEU B C 1
ATOM 2302 O O . LEU B 1 109 ? 19.740 0.393 56.470 1.00 36.90 108 LEU B O 1
ATOM 2307 N N . TYR B 1 110 ? 17.927 -0.006 57.797 1.00 31.91 109 TYR B N 1
ATOM 2308 C CA . TYR B 1 110 ? 17.478 1.390 57.741 1.00 32.53 109 TYR B CA 1
ATOM 2309 C C . TYR B 1 110 ? 17.477 2.204 59.057 1.00 37.84 109 TYR B C 1
ATOM 2310 O O . TYR B 1 110 ? 17.502 3.434 58.963 1.00 36.88 109 TYR B O 1
ATOM 2319 N N . SER B 1 111 ? 17.414 1.553 60.241 1.00 36.65 110 SER B N 1
ATOM 2320 C CA . SER B 1 111 ? 17.311 2.185 61.579 1.00 37.66 110 SER B CA 1
ATOM 2321 C C . SER B 1 111 ? 18.352 3.245 61.912 1.00 46.27 110 SER B C 1
ATOM 2322 O O . SER B 1 111 ? 18.035 4.203 62.635 1.00 48.13 110 SER B O 1
ATOM 2333 N N . SER B 1 113 ? 20.837 4.221 59.428 1.00 50.38 112 SER B N 1
ATOM 2334 C CA . SER B 1 113 ? 21.427 4.531 58.149 1.00 51.90 112 SER B CA 1
ATOM 2335 C C . SER B 1 113 ? 21.119 5.957 57.701 1.00 58.67 112 SER B C 1
ATOM 2336 O O . SER B 1 113 ? 20.066 6.502 58.060 1.00 57.37 112 SER B O 1
ATOM 2339 N N . PRO B 1 114 ? 21.983 6.538 56.832 1.00 59.14 113 PRO B N 1
ATOM 2340 C CA . PRO B 1 114 ? 21.681 7.875 56.276 1.00 60.56 113 PRO B CA 1
ATOM 2341 C C . PRO B 1 114 ? 20.492 7.881 55.287 1.00 63.50 113 PRO B C 1
ATOM 2342 O O . PRO B 1 114 ? 20.133 8.955 54.804 1.00 65.92 113 PRO B O 1
ATOM 2346 N N . THR B 1 115 ? 19.885 6.712 54.980 1.00 56.67 114 THR B N 1
ATOM 2347 C CA . THR B 1 115 ? 18.769 6.609 54.018 1.00 55.88 114 THR B CA 1
ATOM 2348 C C . THR B 1 115 ? 17.497 7.304 54.533 1.00 55.63 114 THR B C 1
ATOM 2349 O O . THR B 1 115 ? 16.848 8.028 53.764 1.00 55.48 114 THR B O 1
ATOM 2353 N N . VAL B 1 116 ? 17.129 7.068 55.813 1.00 47.44 115 VAL B N 1
ATOM 2354 C CA . VAL B 1 116 ? 15.918 7.671 56.380 1.00 45.32 115 VAL B CA 1
ATOM 2355 C C . VAL B 1 116 ? 16.226 9.100 56.814 1.00 46.51 115 VAL B C 1
ATOM 2356 O O . VAL B 1 116 ? 17.282 9.338 57.418 1.00 47.74 115 VAL B O 1
ATOM 2360 N N . GLU B 1 117 ? 15.306 10.046 56.504 1.00 40.16 116 GLU B N 1
ATOM 2361 C CA . GLU B 1 117 ? 15.400 11.456 56.913 1.00 40.09 116 GLU B CA 1
ATOM 2362 C C . GLU B 1 117 ? 15.638 11.547 58.415 1.00 44.62 116 GLU B C 1
ATOM 2363 O O . GLU B 1 117 ? 14.994 10.807 59.161 1.00 42.24 116 GLU B O 1
ATOM 2369 N N . GLN B 1 118 ? 16.577 12.416 58.856 1.00 43.87 117 GLN B N 1
ATOM 2370 C CA . GLN B 1 118 ? 16.921 12.588 60.275 1.00 44.00 117 GLN B CA 1
ATOM 2371 C C . GLN B 1 118 ? 15.675 12.933 61.104 1.00 47.34 117 GLN B C 1
ATOM 2372 O O . GLN B 1 118 ? 15.545 12.412 62.209 1.00 47.81 117 GLN B O 1
ATOM 2378 N N . SER B 1 119 ? 14.765 13.767 60.546 1.00 42.97 118 SER B N 1
ATOM 2379 C CA A SER B 1 119 ? 13.504 14.182 61.170 0.50 43.54 118 SER B CA 1
ATOM 2380 C CA B SER B 1 119 ? 13.521 14.177 61.195 0.50 43.35 118 SER B CA 1
ATOM 2381 C C . SER B 1 119 ? 12.630 12.971 61.519 1.00 46.34 118 SER B C 1
ATOM 2382 O O . SER B 1 119 ? 12.040 12.921 62.599 1.00 45.68 118 SER B O 1
ATOM 2387 N N . VAL B 1 120 ? 12.544 11.996 60.593 1.00 40.58 119 VAL B N 1
ATOM 2388 C CA . VAL B 1 120 ? 11.737 10.784 60.754 1.00 36.89 119 VAL B CA 1
ATOM 2389 C C . VAL B 1 120 ? 12.407 9.859 61.773 1.00 37.34 119 VAL B C 1
ATOM 2390 O O . VAL B 1 120 ? 11.705 9.272 62.600 1.00 34.04 119 VAL B O 1
ATOM 2394 N N . ARG B 1 121 ? 13.753 9.754 61.741 1.00 35.93 120 ARG B N 1
ATOM 2395 C CA . ARG B 1 121 ? 14.511 8.956 62.712 1.00 37.05 120 ARG B CA 1
ATOM 2396 C C . ARG B 1 121 ? 14.309 9.555 64.130 1.00 43.71 120 ARG B C 1
ATOM 2397 O O . ARG B 1 121 ? 14.204 8.801 65.095 1.00 43.01 120 ARG B O 1
ATOM 2405 N N . ASP B 1 122 ? 14.177 10.907 64.224 1.00 40.68 121 ASP B N 1
ATOM 2406 C CA . ASP B 1 122 ? 13.927 11.637 65.472 1.00 41.99 121 ASP B CA 1
ATOM 2407 C C . ASP B 1 122 ? 12.538 11.327 66.015 1.00 44.63 121 ASP B C 1
ATOM 2408 O O . ASP B 1 122 ? 12.401 11.162 67.231 1.00 43.74 121 ASP B O 1
ATOM 2413 N N . GLN B 1 123 ? 11.515 11.263 65.115 1.00 39.55 122 GLN B N 1
ATOM 2414 C CA A GLN B 1 123 ? 10.136 10.959 65.507 0.50 39.01 122 GLN B CA 1
ATOM 2415 C CA B GLN B 1 123 ? 10.131 10.936 65.465 0.50 39.58 122 GLN B CA 1
ATOM 2416 C C . GLN B 1 123 ? 10.073 9.542 66.102 1.00 41.09 122 GLN B C 1
ATOM 2417 O O . GLN B 1 123 ? 9.380 9.333 67.089 1.00 40.91 122 GLN B O 1
ATOM 2428 N N . ALA B 1 124 ? 10.821 8.599 65.541 1.00 36.11 123 ALA B N 1
ATOM 2429 C CA . ALA B 1 124 ? 10.870 7.234 66.051 1.00 35.37 123 ALA B CA 1
ATOM 2430 C C . ALA B 1 124 ? 11.584 7.191 67.422 1.00 42.01 123 ALA B C 1
ATOM 2431 O O . ALA B 1 124 ? 11.103 6.530 68.338 1.00 41.49 123 ALA B O 1
ATOM 2441 N N . HIS B 1 126 ? 12.407 9.902 69.757 1.00 43.55 125 HIS B N 1
ATOM 2442 C CA . HIS B 1 126 ? 11.841 10.689 70.849 1.00 45.44 125 HIS B CA 1
ATOM 2443 C C . HIS B 1 126 ? 10.314 10.582 70.940 1.00 45.36 125 HIS B C 1
ATOM 2444 O O . HIS B 1 126 ? 9.750 10.931 71.979 1.00 44.70 125 HIS B O 1
ATOM 2451 N N . GLY B 1 127 ? 9.658 10.119 69.875 1.00 37.02 126 GLY B N 1
ATOM 2452 C CA . GLY B 1 127 ? 8.205 9.983 69.888 1.00 35.97 126 GLY B CA 1
ATOM 2453 C C . GLY B 1 127 ? 7.786 8.572 70.223 1.00 38.34 126 GLY B C 1
ATOM 2454 O O . GLY B 1 127 ? 7.375 8.293 71.353 1.00 40.03 126 GLY B O 1
ATOM 2455 N N . ILE B 1 128 ? 7.956 7.658 69.254 1.00 31.10 127 ILE B N 1
ATOM 2456 C CA . ILE B 1 128 ? 7.590 6.250 69.377 1.00 28.96 127 ILE B CA 1
ATOM 2457 C C . ILE B 1 128 ? 8.360 5.572 70.520 1.00 32.62 127 ILE B C 1
ATOM 2458 O O . ILE B 1 128 ? 7.775 4.808 71.280 1.00 30.70 127 ILE B O 1
ATOM 2463 N N . LEU B 1 129 ? 9.666 5.830 70.630 1.00 32.10 128 LEU B N 1
ATOM 2464 C CA . LEU B 1 129 ? 10.474 5.190 71.660 1.00 31.83 128 LEU B CA 1
ATOM 2465 C C . LEU B 1 129 ? 10.881 6.199 72.753 1.00 37.13 128 LEU B C 1
ATOM 2466 O O . LEU B 1 129 ? 11.906 6.014 73.421 1.00 36.60 128 LEU B O 1
ATOM 2471 N N . GLY B 1 130 ? 10.028 7.208 72.962 1.00 33.55 129 GLY B N 1
ATOM 2472 C CA . GLY B 1 130 ? 10.196 8.244 73.981 1.00 34.10 129 GLY B CA 1
ATOM 2473 C C . GLY B 1 130 ? 10.279 7.692 75.392 1.00 38.07 129 GLY B C 1
ATOM 2474 O O . GLY B 1 130 ? 10.954 8.283 76.242 1.00 37.46 129 GLY B O 1
ATOM 2475 N N . PHE B 1 131 ? 9.629 6.529 75.644 1.00 33.82 130 PHE B N 1
ATOM 2476 C CA . PHE B 1 131 ? 9.626 5.890 76.969 1.00 34.46 130 PHE B CA 1
ATOM 2477 C C . PHE B 1 131 ? 11.051 5.450 77.373 1.00 37.68 130 PHE B C 1
ATOM 2478 O O . PHE B 1 131 ? 11.309 5.297 78.567 1.00 36.96 130 PHE B O 1
ATOM 2486 N N . ILE B 1 132 ? 11.948 5.211 76.383 1.00 32.62 131 ILE B N 1
ATOM 2487 C CA . ILE B 1 132 ? 13.329 4.784 76.666 1.00 31.91 131 ILE B CA 1
ATOM 2488 C C . ILE B 1 132 ? 14.059 5.901 77.398 1.00 33.88 131 ILE B C 1
ATOM 2489 O O . ILE B 1 132 ? 14.681 5.635 78.425 1.00 32.53 131 ILE B O 1
ATOM 2494 N N . ALA B 1 133 ? 13.913 7.156 76.911 1.00 32.54 132 ALA B N 1
ATOM 2495 C CA . ALA B 1 133 ? 14.536 8.325 77.539 1.00 32.04 132 ALA B CA 1
ATOM 2496 C C . ALA B 1 133 ? 13.980 8.519 78.949 1.00 35.69 132 ALA B C 1
ATOM 2497 O O . ALA B 1 133 ? 14.754 8.828 79.854 1.00 33.96 132 ALA B O 1
ATOM 2499 N N . GLU B 1 134 ? 12.654 8.273 79.141 1.00 32.97 133 GLU B N 1
ATOM 2500 C CA A GLU B 1 134 ? 12.012 8.422 80.446 0.50 33.98 133 GLU B CA 1
ATOM 2501 C CA B GLU B 1 134 ? 11.991 8.397 80.443 0.50 34.17 133 GLU B CA 1
ATOM 2502 C C . GLU B 1 134 ? 12.592 7.414 81.434 1.00 37.24 133 GLU B C 1
ATOM 2503 O O . GLU B 1 134 ? 12.843 7.781 82.585 1.00 38.32 133 GLU B O 1
ATOM 2514 N N . LEU B 1 135 ? 12.835 6.164 80.992 1.00 31.73 134 LEU B N 1
ATOM 2515 C CA . LEU B 1 135 ? 13.416 5.154 81.873 1.00 31.82 134 LEU B CA 1
ATOM 2516 C C . LEU B 1 135 ? 14.846 5.512 82.240 1.00 34.59 134 LEU B C 1
ATOM 2517 O O . LEU B 1 135 ? 15.228 5.309 83.396 1.00 34.32 134 LEU B O 1
ATOM 2522 N N . ILE B 1 136 ? 15.625 6.086 81.278 1.00 30.50 135 ILE B N 1
ATOM 2523 C CA . ILE B 1 136 ? 17.012 6.495 81.561 1.00 29.64 135 ILE B CA 1
ATOM 2524 C C . ILE B 1 136 ? 16.995 7.626 82.616 1.00 35.05 135 ILE B C 1
ATOM 2525 O O . ILE B 1 136 ? 17.747 7.551 83.588 1.00 34.44 135 ILE B O 1
ATOM 2530 N N . ARG B 1 137 ? 16.111 8.642 82.437 1.00 33.86 136 ARG B N 1
ATOM 2531 C CA . ARG B 1 137 ? 15.954 9.764 83.387 1.00 33.80 136 ARG B CA 1
ATOM 2532 C C . ARG B 1 137 ? 15.601 9.238 84.776 1.00 35.55 136 ARG B C 1
ATOM 2533 O O . ARG B 1 137 ? 16.175 9.694 85.755 1.00 38.04 136 ARG B O 1
ATOM 2541 N N . GLN B 1 138 ? 14.693 8.260 84.867 1.00 32.44 137 GLN B N 1
ATOM 2542 C CA . GLN B 1 138 ? 14.321 7.634 86.153 1.00 33.39 137 GLN B CA 1
ATOM 2543 C C . GLN B 1 138 ? 15.514 6.903 86.782 1.00 33.26 137 GLN B C 1
ATOM 2544 O O . GLN B 1 138 ? 15.739 7.051 87.954 1.00 32.99 137 GLN B O 1
ATOM 2550 N N . GLY B 1 139 ? 16.304 6.191 85.982 1.00 28.80 138 GLY B N 1
ATOM 2551 C CA . GLY B 1 139 ? 17.479 5.485 86.474 1.00 26.78 138 GLY B CA 1
ATOM 2552 C C . GLY B 1 139 ? 18.582 6.415 86.932 1.00 30.90 138 GLY B C 1
ATOM 2553 O O . GLY B 1 139 ? 19.352 6.071 87.824 1.00 30.89 138 GLY B O 1
ATOM 2554 N N . GLN B 1 140 ? 18.675 7.598 86.327 1.00 27.80 139 GLN B N 1
ATOM 2555 C CA . GLN B 1 140 ? 19.692 8.579 86.709 1.00 27.86 139 GLN B CA 1
ATOM 2556 C C . GLN B 1 140 ? 19.299 9.236 88.022 1.00 34.14 139 GLN B C 1
ATOM 2557 O O . GLN B 1 140 ? 20.151 9.384 88.901 1.00 33.13 139 GLN B O 1
ATOM 2563 N N . ALA B 1 141 ? 17.989 9.558 88.176 1.00 32.26 140 ALA B N 1
ATOM 2564 C CA . ALA B 1 141 ? 17.429 10.173 89.379 1.00 33.91 140 ALA B CA 1
ATOM 2565 C C . ALA B 1 141 ? 17.512 9.234 90.583 1.00 38.79 140 ALA B C 1
ATOM 2566 O O . ALA B 1 141 ? 17.676 9.719 91.691 1.00 39.97 140 ALA B O 1
ATOM 2568 N N . SER B 1 142 ? 17.429 7.902 90.370 1.00 34.95 141 SER B N 1
ATOM 2569 C CA . SER B 1 142 ? 17.468 6.909 91.462 1.00 34.08 141 SER B CA 1
ATOM 2570 C C . SER B 1 142 ? 18.897 6.500 91.822 1.00 36.13 141 SER B C 1
ATOM 2571 O O . SER B 1 142 ? 19.081 5.688 92.721 1.00 36.14 141 SER B O 1
ATOM 2574 N N . GLY B 1 143 ? 19.879 7.036 91.106 1.00 33.37 142 GLY B N 1
ATOM 2575 C CA . GLY B 1 143 ? 21.287 6.720 91.313 1.00 32.96 142 GLY B CA 1
ATOM 2576 C C . GLY B 1 143 ? 21.726 5.366 90.771 1.00 36.10 142 GLY B C 1
ATOM 2577 O O . GLY B 1 143 ? 22.756 4.841 91.202 1.00 33.16 142 GLY B O 1
ATOM 2578 N N . GLU B 1 144 ? 20.974 4.803 89.801 1.00 31.79 143 GLU B N 1
ATOM 2579 C CA . GLU B 1 144 ? 21.288 3.488 89.225 1.00 31.19 143 GLU B CA 1
ATOM 2580 C C . GLU B 1 144 ? 22.011 3.598 87.900 1.00 31.88 143 GLU B C 1
ATOM 2581 O O . GLU B 1 144 ? 22.835 2.733 87.614 1.00 30.11 143 GLU B O 1
ATOM 2587 N N . LEU B 1 145 ? 21.747 4.681 87.120 1.00 26.63 144 LEU B N 1
ATOM 2588 C CA . LEU B 1 145 ? 22.362 4.911 85.811 1.00 25.19 144 LEU B CA 1
ATOM 2589 C C . LEU B 1 145 ? 23.285 6.126 85.823 1.00 29.49 144 LEU B C 1
ATOM 2590 O O . LEU B 1 145 ? 23.025 7.120 86.516 1.00 28.38 144 LEU B O 1
ATOM 2595 N N . ALA B 1 146 ? 24.384 6.023 85.057 1.00 25.36 145 ALA B N 1
ATOM 2596 C CA . ALA B 1 146 ? 25.381 7.081 84.921 1.00 26.80 145 ALA B CA 1
ATOM 2597 C C . ALA B 1 146 ? 24.774 8.333 84.289 1.00 29.57 145 ALA B C 1
ATOM 2598 O O . ALA B 1 146 ? 23.774 8.244 83.550 1.00 25.90 145 ALA B O 1
ATOM 2600 N N . GLU B 1 147 ? 25.390 9.506 84.570 1.00 25.71 146 GLU B N 1
ATOM 2601 C CA . GLU B 1 147 ? 24.876 10.751 84.045 1.00 25.30 146 GLU B CA 1
ATOM 2602 C C . GLU B 1 147 ? 25.637 11.197 82.792 1.00 33.64 146 GLU B C 1
ATOM 2603 O O . GLU B 1 147 ? 26.446 12.120 82.835 1.00 36.18 146 GLU B O 1
ATOM 2609 N N . TYR B 1 148 ? 25.343 10.549 81.670 1.00 28.06 147 TYR B N 1
ATOM 2610 C CA . TYR B 1 148 ? 25.889 10.910 80.368 1.00 27.07 147 TYR B CA 1
ATOM 2611 C C . TYR B 1 148 ? 24.769 11.619 79.604 1.00 31.96 147 TYR B C 1
ATOM 2612 O O . TYR B 1 148 ? 23.624 11.449 80.022 1.00 32.63 147 TYR B O 1
ATOM 2621 N N . PRO B 1 149 ? 25.002 12.341 78.476 1.00 29.12 148 PRO B N 1
ATOM 2622 C CA . PRO B 1 149 ? 23.859 12.910 77.720 1.00 28.84 148 PRO B CA 1
ATOM 2623 C C . PRO B 1 149 ? 22.895 11.783 77.331 1.00 32.14 148 PRO B C 1
ATOM 2624 O O . PRO B 1 149 ? 23.364 10.745 76.862 1.00 29.21 148 PRO B O 1
ATOM 2628 N N . ILE B 1 150 ? 21.566 11.959 77.563 1.00 29.49 149 ILE B N 1
ATOM 2629 C CA A ILE B 1 150 ? 20.544 10.940 77.303 0.50 29.10 149 ILE B CA 1
ATOM 2630 C CA B ILE B 1 150 ? 20.573 10.900 77.313 0.50 28.21 149 ILE B CA 1
ATOM 2631 C C . ILE B 1 150 ? 20.454 10.536 75.820 1.00 31.06 149 ILE B C 1
ATOM 2632 O O . ILE B 1 150 ? 20.203 9.363 75.526 1.00 30.41 149 ILE B O 1
ATOM 2641 N N . GLU B 1 151 ? 20.648 11.490 74.884 1.00 26.81 150 GLU B N 1
ATOM 2642 C CA A GLU B 1 151 ? 20.550 11.133 73.471 0.50 25.72 150 GLU B CA 1
ATOM 2643 C CA B GLU B 1 151 ? 20.559 11.161 73.463 0.50 26.19 150 GLU B CA 1
ATOM 2644 C C . GLU B 1 151 ? 21.700 10.202 73.067 1.00 27.72 150 GLU B C 1
ATOM 2645 O O . GLU B 1 151 ? 21.485 9.298 72.284 1.00 27.66 150 GLU B O 1
ATOM 2656 N N . LEU B 1 152 ? 22.894 10.386 73.642 1.00 24.68 151 LEU B N 1
ATOM 2657 C CA . LEU B 1 152 ? 24.036 9.512 73.378 1.00 24.24 151 LEU B CA 1
ATOM 2658 C C . LEU B 1 152 ? 23.724 8.127 73.964 1.00 26.97 151 LEU B C 1
ATOM 2659 O O . LEU B 1 152 ? 23.998 7.113 73.346 1.00 27.93 151 LEU B O 1
ATOM 2672 N N . GLN B 1 154 ? 20.722 6.848 74.476 1.00 23.92 153 GLN B N 1
ATOM 2673 C CA . GLN B 1 154 ? 19.658 6.229 73.695 1.00 25.45 153 GLN B CA 1
ATOM 2674 C C . GLN B 1 154 ? 20.235 5.664 72.363 1.00 27.63 153 GLN B C 1
ATOM 2675 O O . GLN B 1 154 ? 19.920 4.526 72.008 1.00 28.06 153 GLN B O 1
ATOM 2681 N N . ASP B 1 155 ? 21.140 6.403 71.695 1.00 24.53 154 ASP B N 1
ATOM 2682 C CA . ASP B 1 155 ? 21.810 5.872 70.478 1.00 24.78 154 ASP B CA 1
ATOM 2683 C C . ASP B 1 155 ? 22.618 4.626 70.838 1.00 27.58 154 ASP B C 1
ATOM 2684 O O . ASP B 1 155 ? 22.644 3.667 70.084 1.00 25.26 154 ASP B O 1
ATOM 2689 N N . ASN B 1 156 ? 23.258 4.655 72.024 1.00 26.76 155 ASN B N 1
ATOM 2690 C CA . ASN B 1 156 ? 24.036 3.527 72.508 1.00 26.05 155 ASN B CA 1
ATOM 2691 C C . ASN B 1 156 ? 23.138 2.309 72.694 1.00 28.37 155 ASN B C 1
ATOM 2692 O O . ASN B 1 156 ? 23.532 1.232 72.258 1.00 28.20 155 ASN B O 1
ATOM 2697 N N . CYS B 1 157 ? 21.940 2.466 73.325 1.00 26.49 156 CYS B N 1
ATOM 2698 C CA . CYS B 1 157 ? 20.958 1.369 73.501 1.00 25.72 156 CYS B CA 1
ATOM 2699 C C . CYS B 1 157 ? 20.652 0.768 72.142 1.00 28.01 156 CYS B C 1
ATOM 2700 O O . CYS B 1 157 ? 20.638 -0.453 71.991 1.00 25.76 156 CYS B O 1
ATOM 2703 N N . HIS B 1 158 ? 20.401 1.641 71.165 1.00 26.00 157 HIS B N 1
ATOM 2704 C CA . HIS B 1 158 ? 20.081 1.290 69.783 1.00 26.66 157 HIS B CA 1
ATOM 2705 C C . HIS B 1 158 ? 21.240 0.510 69.113 1.00 27.88 157 HIS B C 1
ATOM 2706 O O . HIS B 1 158 ? 20.992 -0.531 68.517 1.00 27.28 157 HIS B O 1
ATOM 2713 N N . GLY B 1 159 ? 22.480 1.000 69.244 1.00 23.67 158 GLY B N 1
ATOM 2714 C CA . GLY B 1 159 ? 23.636 0.307 68.691 1.00 23.74 158 GLY B CA 1
ATOM 2715 C C . GLY B 1 159 ? 23.867 -1.071 69.324 1.00 24.37 158 GLY B C 1
ATOM 2716 O O . GLY B 1 159 ? 24.225 -2.027 68.632 1.00 22.18 158 GLY B O 1
ATOM 2717 N N . GLN B 1 160 ? 23.670 -1.180 70.647 1.00 19.98 159 GLN B N 1
ATOM 2718 C CA . GLN B 1 160 ? 23.855 -2.448 71.365 1.00 19.31 159 GLN B CA 1
ATOM 2719 C C . GLN B 1 160 ? 22.772 -3.433 70.991 1.00 23.83 159 GLN B C 1
ATOM 2720 O O . GLN B 1 160 ? 23.067 -4.616 70.850 1.00 23.56 159 GLN B O 1
ATOM 2726 N N . TYR B 1 161 ? 21.547 -2.955 70.785 1.00 21.38 160 TYR B N 1
ATOM 2727 C CA . TYR B 1 161 ? 20.452 -3.821 70.327 1.00 22.03 160 TYR B CA 1
ATOM 2728 C C . TYR B 1 161 ? 20.797 -4.380 68.931 1.00 26.45 160 TYR B C 1
ATOM 2729 O O . TYR B 1 161 ? 20.649 -5.567 68.671 1.00 25.57 160 TYR B O 1
ATOM 2738 N N . LEU B 1 162 ? 21.268 -3.519 68.035 1.00 22.63 161 LEU B N 1
ATOM 2739 C CA . LEU B 1 162 ? 21.587 -3.961 66.667 1.00 22.66 161 LEU B CA 1
ATOM 2740 C C . LEU B 1 162 ? 22.762 -4.932 66.672 1.00 27.05 161 LEU B C 1
ATOM 2741 O O . LEU B 1 162 ? 22.769 -5.884 65.893 1.00 26.02 161 LEU B O 1
ATOM 2746 N N . ALA B 1 163 ? 23.722 -4.732 67.583 1.00 23.65 162 ALA B N 1
ATOM 2747 C CA . ALA B 1 163 ? 24.872 -5.626 67.706 1.00 25.20 162 ALA B CA 1
ATOM 2748 C C . ALA B 1 163 ? 24.432 -7.018 68.226 1.00 29.57 162 ALA B C 1
ATOM 2749 O O . ALA B 1 163 ? 24.864 -8.031 67.683 1.00 28.42 162 ALA B O 1
ATOM 2751 N N . ALA B 1 164 ? 23.576 -7.053 69.268 1.00 26.58 163 ALA B N 1
ATOM 2752 C CA . ALA B 1 164 ? 23.123 -8.317 69.884 1.00 25.14 163 ALA B CA 1
ATOM 2753 C C . ALA B 1 164 ? 22.225 -9.089 68.936 1.00 28.65 163 ALA B C 1
ATOM 2754 O O . ALA B 1 164 ? 22.327 -10.310 68.891 1.00 26.69 163 ALA B O 1
ATOM 2756 N N . THR B 1 165 ? 21.374 -8.384 68.169 1.00 24.80 164 THR B N 1
ATOM 2757 C CA . THR B 1 165 ? 20.461 -9.037 67.221 1.00 24.91 164 THR B CA 1
ATOM 2758 C C . THR B 1 165 ? 21.221 -9.507 65.996 1.00 28.92 164 THR B C 1
ATOM 2759 O O . THR B 1 165 ? 20.829 -10.511 65.441 1.00 27.99 164 THR B O 1
ATOM 2763 N N . ARG B 1 166 ? 22.318 -8.840 65.607 1.00 27.00 165 ARG B N 1
ATOM 2764 C CA . ARG B 1 166 ? 23.208 -9.274 64.524 1.00 27.99 165 ARG B CA 1
ATOM 2765 C C . ARG B 1 166 ? 23.804 -10.606 64.949 1.00 32.49 165 ARG B C 1
ATOM 2766 O O . ARG B 1 166 ? 23.709 -11.588 64.217 1.00 31.33 165 ARG B O 1
ATOM 2774 N N . TYR B 1 167 ? 24.352 -10.638 66.187 1.00 28.32 166 TYR B N 1
ATOM 2775 C CA . TYR B 1 167 ? 24.950 -11.812 66.813 1.00 27.33 166 TYR B CA 1
ATOM 2776 C C . TYR B 1 167 ? 23.966 -12.994 66.869 1.00 30.64 166 TYR B C 1
ATOM 2777 O O . TYR B 1 167 ? 24.328 -14.094 66.470 1.00 29.30 166 TYR B O 1
ATOM 2786 N N . PHE B 1 168 ? 22.748 -12.782 67.391 1.00 26.57 167 PHE B N 1
ATOM 2787 C CA . PHE B 1 168 ? 21.815 -13.894 67.544 1.00 26.52 167 PHE B CA 1
ATOM 2788 C C . PHE B 1 168 ? 21.199 -14.328 66.233 1.00 31.74 167 PHE B C 1
ATOM 2789 O O . PHE B 1 168 ? 20.852 -15.493 66.126 1.00 32.89 167 PHE B O 1
ATOM 2797 N N . VAL B 1 169 ? 21.122 -13.446 65.218 1.00 28.34 168 VAL B N 1
ATOM 2798 C CA . VAL B 1 169 ? 20.621 -13.849 63.894 1.00 29.14 168 VAL B CA 1
ATOM 2799 C C . VAL B 1 169 ? 21.725 -14.666 63.205 1.00 33.52 168 VAL B C 1
ATOM 2800 O O . VAL B 1 169 ? 21.416 -15.640 62.525 1.00 33.20 168 VAL B O 1
ATOM 2804 N N . ASP B 1 170 ? 23.010 -14.285 63.408 1.00 30.84 169 ASP B N 1
ATOM 2805 C CA . ASP B 1 170 ? 24.156 -15.013 62.835 1.00 32.29 169 ASP B CA 1
ATOM 2806 C C . ASP B 1 170 ? 24.361 -16.359 63.526 1.00 36.86 169 ASP B C 1
ATOM 2807 O O . ASP B 1 170 ? 24.858 -17.290 62.909 1.00 34.55 169 ASP B O 1
ATOM 2812 N N . HIS B 1 171 ? 24.060 -16.432 64.832 1.00 34.30 170 HIS B N 1
ATOM 2813 C CA . HIS B 1 171 ? 24.243 -17.655 65.649 1.00 35.41 170 HIS B CA 1
ATOM 2814 C C . HIS B 1 171 ? 22.915 -17.981 66.339 1.00 37.65 170 HIS B C 1
ATOM 2815 O O . HIS B 1 171 ? 22.798 -17.785 67.545 1.00 37.10 170 HIS B O 1
ATOM 2822 N N . PRO B 1 172 ? 21.877 -18.435 65.581 1.00 33.88 171 PRO B N 1
ATOM 2823 C CA . PRO B 1 172 ? 20.550 -18.648 66.200 1.00 32.70 171 PRO B CA 1
ATOM 2824 C C . PRO B 1 172 ? 20.538 -19.694 67.316 1.00 39.09 171 PRO B C 1
ATOM 2825 O O . PRO B 1 172 ? 19.724 -19.579 68.227 1.00 38.36 171 PRO B O 1
ATOM 2829 N N . GLU B 1 173 ? 21.468 -20.658 67.294 1.00 38.84 172 GLU B N 1
ATOM 2830 C CA . GLU B 1 173 ? 21.583 -21.689 68.331 1.00 39.85 172 GLU B CA 1
ATOM 2831 C C . GLU B 1 173 ? 22.009 -21.073 69.695 1.00 42.08 172 GLU B C 1
ATOM 2832 O O . GLU B 1 173 ? 21.648 -21.588 70.753 1.00 41.57 172 GLU B O 1
ATOM 2838 N N . ARG B 1 174 ? 22.737 -19.960 69.664 1.00 36.97 173 ARG B N 1
ATOM 2839 C CA . ARG B 1 174 ? 23.202 -19.305 70.895 1.00 34.84 173 ARG B CA 1
ATOM 2840 C C . ARG B 1 174 ? 22.074 -18.570 71.605 1.00 36.47 173 ARG B C 1
ATOM 2841 O O . ARG B 1 174 ? 22.147 -18.386 72.822 1.00 35.59 173 ARG B O 1
ATOM 2849 N N . TRP B 1 175 ? 21.013 -18.191 70.866 1.00 33.02 174 TRP B N 1
ATOM 2850 C CA . TRP B 1 175 ? 19.844 -17.525 71.434 1.00 32.49 174 TRP B CA 1
ATOM 2851 C C . TRP B 1 175 ? 19.122 -18.496 72.377 1.00 34.81 174 TRP B C 1
ATOM 2852 O O . TRP B 1 175 ? 18.437 -18.053 73.285 1.00 35.67 174 TRP B O 1
ATOM 2863 N N . GLN B 1 176 ? 19.305 -19.811 72.181 1.00 31.31 175 GLN B N 1
ATOM 2864 C CA . GLN B 1 176 ? 18.714 -20.869 73.018 1.00 32.15 175 GLN B CA 1
ATOM 2865 C C . GLN B 1 176 ? 19.527 -21.112 74.283 1.00 38.28 175 GLN B C 1
ATOM 2866 O O . GLN B 1 176 ? 19.103 -21.907 75.146 1.00 40.41 175 GLN B O 1
ATOM 2872 N N . GLN B 1 177 ? 20.701 -20.452 74.405 1.00 31.90 176 GLN B N 1
ATOM 2873 C CA . GLN B 1 177 ? 21.594 -20.653 75.561 1.00 30.54 176 GLN B CA 1
ATOM 2874 C C . GLN B 1 177 ? 21.489 -19.464 76.515 1.00 35.51 176 GLN B C 1
ATOM 2875 O O . GLN B 1 177 ? 21.890 -18.355 76.164 1.00 33.97 176 GLN B O 1
ATOM 2881 N N . ALA B 1 178 ? 20.948 -19.705 77.728 1.00 33.16 177 ALA B N 1
ATOM 2882 C CA . ALA B 1 178 ? 20.743 -18.707 78.776 1.00 32.07 177 ALA B CA 1
ATOM 2883 C C . ALA B 1 178 ? 22.017 -17.922 79.119 1.00 35.61 177 ALA B C 1
ATOM 2884 O O . ALA B 1 178 ? 21.896 -16.739 79.390 1.00 34.99 177 ALA B O 1
ATOM 2886 N N . HIS B 1 179 ? 23.224 -18.550 79.132 1.00 31.83 178 HIS B N 1
ATOM 2887 C CA . HIS B 1 179 ? 24.427 -17.758 79.469 1.00 29.46 178 HIS B CA 1
ATOM 2888 C C . HIS B 1 179 ? 24.727 -16.749 78.367 1.00 29.98 178 HIS B C 1
ATOM 2889 O O . HIS B 1 179 ? 25.166 -15.663 78.701 1.00 29.21 178 HIS B O 1
ATOM 2896 N N . GLU B 1 180 ? 24.450 -17.067 77.079 1.00 27.54 179 GLU B N 1
ATOM 2897 C CA . GLU B 1 180 ? 24.621 -16.118 75.966 1.00 26.82 179 GLU B CA 1
ATOM 2898 C C . GLU B 1 180 ? 23.654 -14.966 76.139 1.00 27.78 179 GLU B C 1
ATOM 2899 O O . GLU B 1 180 ? 24.053 -13.820 76.015 1.00 25.38 179 GLU B O 1
ATOM 2905 N N . ARG B 1 181 ? 22.383 -15.275 76.449 1.00 25.03 180 ARG B N 1
ATOM 2906 C CA . ARG B 1 181 ? 21.349 -14.259 76.653 1.00 24.42 180 ARG B CA 1
ATOM 2907 C C . ARG B 1 181 ? 21.699 -13.346 77.829 1.00 28.88 180 ARG B C 1
ATOM 2908 O O . ARG B 1 181 ? 21.620 -12.129 77.692 1.00 27.80 180 ARG B O 1
ATOM 2916 N N . SER B 1 182 ? 22.106 -13.935 78.969 1.00 25.30 181 SER B N 1
ATOM 2917 C CA . SER B 1 182 ? 22.464 -13.175 80.140 1.00 25.00 181 SER B CA 1
ATOM 2918 C C . SER B 1 182 ? 23.651 -12.257 79.862 1.00 28.41 181 SER B C 1
ATOM 2919 O O . SER B 1 182 ? 23.646 -11.107 80.312 1.00 27.14 181 SER B O 1
ATOM 2922 N N . ALA B 1 183 ? 24.646 -12.744 79.090 1.00 24.25 182 ALA B N 1
ATOM 2923 C CA . ALA B 1 183 ? 25.821 -11.928 78.755 1.00 24.76 182 ALA B CA 1
ATOM 2924 C C . ALA B 1 183 ? 25.400 -10.707 77.921 1.00 26.89 182 ALA B C 1
ATOM 2925 O O . ALA B 1 183 ? 25.899 -9.604 78.154 1.00 24.51 182 ALA B O 1
ATOM 2927 N N . SER B 1 184 ? 24.422 -10.894 77.003 1.00 23.71 183 SER B N 1
ATOM 2928 C CA . SER B 1 184 ? 23.956 -9.791 76.150 1.00 23.68 183 SER B CA 1
ATOM 2929 C C . SER B 1 184 ? 23.298 -8.700 77.001 1.00 26.41 183 SER B C 1
ATOM 2930 O O . SER B 1 184 ? 23.572 -7.529 76.762 1.00 23.55 183 SER B O 1
ATOM 2933 N N . PHE B 1 185 ? 22.472 -9.069 78.003 1.00 22.90 184 PHE B N 1
ATOM 2934 C CA . PHE B 1 185 ? 21.901 -8.042 78.875 1.00 23.18 184 PHE B CA 1
ATOM 2935 C C . PHE B 1 185 ? 22.994 -7.344 79.728 1.00 28.24 184 PHE B C 1
ATOM 2936 O O . PHE B 1 185 ? 22.914 -6.132 79.970 1.00 29.25 184 PHE B O 1
ATOM 2944 N N . ALA B 1 186 ? 23.993 -8.108 80.201 1.00 24.68 185 ALA B N 1
ATOM 2945 C CA . ALA B 1 186 ? 25.079 -7.568 81.035 1.00 23.42 185 ALA B CA 1
ATOM 2946 C C . ALA B 1 186 ? 25.828 -6.465 80.282 1.00 26.25 185 ALA B C 1
ATOM 2947 O O . ALA B 1 186 ? 26.041 -5.392 80.853 1.00 21.79 185 ALA B O 1
ATOM 2949 N N . LEU B 1 187 ? 26.128 -6.682 78.966 1.00 22.16 186 LEU B N 1
ATOM 2950 C CA . LEU B 1 187 ? 26.808 -5.669 78.151 1.00 20.86 186 LEU B CA 1
ATOM 2951 C C . LEU B 1 187 ? 25.929 -4.440 78.017 1.00 26.82 186 LEU B C 1
ATOM 2952 O O . LEU B 1 187 ? 26.430 -3.337 78.121 1.00 26.59 186 LEU B O 1
ATOM 2957 N N . PHE B 1 188 ? 24.622 -4.632 77.816 1.00 24.72 187 PHE B N 1
ATOM 2958 C CA . PHE B 1 188 ? 23.647 -3.545 77.675 1.00 24.01 187 PHE B CA 1
ATOM 2959 C C . PHE B 1 188 ? 23.521 -2.711 78.993 1.00 27.31 187 PHE B C 1
ATOM 2960 O O . PHE B 1 188 ? 23.660 -1.492 78.964 1.00 27.28 187 PHE B O 1
ATOM 2968 N N . TRP B 1 189 ? 23.246 -3.371 80.118 1.00 23.41 188 TRP B N 1
ATOM 2969 C CA . TRP B 1 189 ? 23.086 -2.718 81.419 1.00 24.74 188 TRP B CA 1
ATOM 2970 C C . TRP B 1 189 ? 24.374 -2.046 81.903 1.00 28.36 188 TRP B C 1
ATOM 2971 O O . TRP B 1 189 ? 24.328 -0.894 82.328 1.00 28.86 188 TRP B O 1
ATOM 2982 N N . ASN B 1 190 ? 25.515 -2.759 81.851 1.00 25.04 189 ASN B N 1
ATOM 2983 C CA . ASN B 1 190 ? 26.791 -2.239 82.368 1.00 24.63 189 ASN B CA 1
ATOM 2984 C C . ASN B 1 190 ? 27.299 -1.035 81.604 1.00 29.25 189 ASN B C 1
ATOM 2985 O O . ASN B 1 190 ? 28.039 -0.229 82.185 1.00 27.13 189 ASN B O 1
ATOM 2990 N N . ALA B 1 191 ? 26.896 -0.872 80.316 1.00 24.39 190 ALA B N 1
ATOM 2991 C CA . ALA B 1 191 ? 27.276 0.352 79.589 1.00 22.93 190 ALA B CA 1
ATOM 2992 C C . ALA B 1 191 ? 26.693 1.576 80.287 1.00 23.64 190 ALA B C 1
ATOM 2993 O O . ALA B 1 191 ? 27.393 2.564 80.436 1.00 25.15 190 ALA B O 1
ATOM 3008 N N . ALA B 1 193 ? 25.014 1.610 83.626 1.00 26.15 192 ALA B N 1
ATOM 3009 C CA . ALA B 1 193 ? 25.016 1.635 85.092 1.00 25.59 192 ALA B CA 1
ATOM 3010 C C . ALA B 1 193 ? 26.111 2.516 85.670 1.00 31.29 192 ALA B C 1
ATOM 3011 O O . ALA B 1 193 ? 27.183 2.599 85.090 1.00 28.24 192 ALA B O 1
ATOM 3013 N N . VAL B 1 194 ? 25.838 3.138 86.850 1.00 34.38 193 VAL B N 1
ATOM 3014 C CA . VAL B 1 194 ? 26.792 3.979 87.605 1.00 34.96 193 VAL B CA 1
ATOM 3015 C C . VAL B 1 194 ? 27.981 3.167 88.047 1.00 39.74 193 VAL B C 1
ATOM 3016 O O . VAL B 1 194 ? 27.818 1.994 88.428 1.00 37.35 193 VAL B O 1
ATOM 3020 N N . ARG B 1 195 ? 29.169 3.825 88.051 1.00 38.04 194 ARG B N 1
ATOM 3021 C CA . ARG B 1 195 ? 30.431 3.236 88.511 1.00 42.32 194 ARG B CA 1
ATOM 3022 C C . ARG B 1 195 ? 31.084 4.144 89.553 1.00 60.40 194 ARG B C 1
ATOM 3023 O O . ARG B 1 195 ? 30.820 5.364 89.517 1.00 58.23 194 ARG B O 1
#

Radius of gyration: 21.41 Å; Cα contacts (8 Å, |Δi|>4): 406; chains: 2; bounding box: 59×42×62 Å

CATH classification: 1.10.357.10

InterPro domains:
  IPR001647 DNA-binding HTH domain, TetR-type [PF00440] (13-59)
  IPR001647 DNA-binding HTH domain, TetR-type [PR00455] (13-26)
  IPR001647 DNA-binding HTH domain, TetR-type [PR00455] (34-57)
  IPR001647 DNA-binding HTH domain, TetR-type [PS50977] (7-67)
  IPR009057 Homedomain-like superfamily [SSF46689] (5-80)
  IPR023772 DNA-binding HTH domain, TetR-type, conserved site [PS01081] (25-56)
  IPR036271 Tetracyclin repressor-like, C-terminal domain superfamily [SSF48498] (89-191)
  IPR050109 HTH-type, TetR-like transcriptional regulator [PTHR30055] (3-147)

B-factor: mean 40.43, std 13.84, range [16.45, 112.57]